Protein AF-A0A6J1P4S6-F1 (afdb_monomer)

Organism: Bicyclus anynana (NCBI:txid110368)

Secondary structure (DSSP, 8-state):
------EEEEEE-TTSSHHHHHHHHHHHHHTTT-EEEEEEEEEEEETTEEEEEEEEETTS-EEEEEEEGGG-SS--SEEETTEEE-HHHHHHHHHHHTPPPSS---EEEEES--STTGGG-HHHHHHHHHHTSTT---EEEEEEESS---HHHHHHHT-TTEEEEE--GGGHHHHHHHHHHHHHHHHHHHH---TT----TTSSS-HHHHHHT-TT--HHHHHHHHHHHTSS-HHHHHHHHHHHHHHHHHHHHHHHHHTTSSS---------

InterPro domains:
  IPR003593 AAA+ ATPase domain [SM00382] (4-177)
  IPR004948 Nucleoside-triphosphatase, THEP1 type [PF03266] (8-169)
  IPR004948 Nucleoside-triphosphatase, THEP1 type [PTHR43146] (6-180)
  IPR027417 P-loop containing nucleoside triphosphate hydrolase [G3DSA:3.40.50.300] (7-182)
  IPR027417 P-loop containing nucleoside triphosphate hydrolase [SSF52540] (8-145)

Nearest PDB structures (foldseek):
  1ye8-assembly1_A  TM=8.879E-01  e=3.554E-14  Aquifex aeolicus
  2i3b-assembly1_A  TM=7.434E-01  e=6.142E-13  Homo sapiens
  6mdn-assembly1_D  TM=3.669E-01  e=1.547E-02  Cricetulus griseus
  7thj-assembly1_A  TM=4.477E-01  e=5.203E-02  Saccharomyces cerevisiae
  4w5w-assembly1_A  TM=3.162E-01  e=2.098E-01  Arabidopsis thaliana

pLDDT: mean 74.44, std 22.73, range [26.22, 97.75]

Sequence (272 aa):
MTNKLNYFILTGDPGVGKTTMIKKLCSILNAKGIKTIGFFTEEVRRDRTREGFDVVSMNGERGRLAREQSSLSTPARYTVGKYGVLVQEFENVALRSMKMPEENVPCILVIDEIGKMEFFSTTFKSTIKEMFSTDSKNIVLATIPIRKGDPIIESIRNNIKSKVYIVIKRLMVPKLAQLENTIMGIMKELSKLPPGSRLPDKYTKTEPIKLLLDQNYKEDVCLDKLESCLKEDKRRKRILKKLFFKKYNSMRQELIGYGGRRLWGGEGNLFY

Solvent-accessible surface area (backbone atoms only — not comparable to full-atom values): 15915 Å² total; per-residue (Å²): 134,82,85,64,74,35,33,42,36,37,28,36,62,89,89,52,39,66,66,54,52,49,54,52,47,48,53,57,37,45,77,68,74,38,48,69,43,13,34,37,58,42,79,38,67,55,97,93,39,80,49,34,31,29,36,33,25,74,86,68,53,71,24,48,33,29,33,36,38,88,77,43,96,62,75,47,93,42,71,59,88,67,29,17,38,37,51,70,45,27,46,67,38,54,60,60,33,61,58,78,72,93,59,96,65,78,49,38,40,32,40,37,62,58,44,80,76,56,54,71,28,63,68,55,47,50,52,52,56,58,59,71,36,91,85,48,83,64,33,37,42,33,30,38,66,66,72,84,80,54,71,67,61,51,49,54,65,68,31,85,34,38,46,79,42,81,49,46,68,93,47,44,58,64,52,48,53,33,49,53,49,53,51,52,52,53,51,51,68,72,55,70,68,70,98,74,82,73,69,79,80,86,74,80,86,49,71,71,57,58,55,56,62,45,90,79,76,41,74,69,61,46,50,53,47,54,58,59,75,39,72,86,39,73,67,61,43,51,51,51,51,51,51,49,51,51,51,50,49,52,52,42,54,50,54,52,56,70,65,61,81,84,74,78,87,74,91,74,92,83,88,130

Mean predicted aligned error: 12.55 Å

Structure (mmCIF, N/CA/C/O backbone):
data_AF-A0A6J1P4S6-F1
#
_entry.id   AF-A0A6J1P4S6-F1
#
loop_
_atom_site.group_PDB
_atom_site.id
_atom_site.type_symbol
_atom_site.label_atom_id
_atom_site.label_alt_id
_atom_site.label_comp_id
_atom_site.label_asym_id
_atom_site.label_entity_id
_atom_site.label_seq_id
_atom_site.pdbx_PDB_ins_code
_atom_site.Cartn_x
_atom_site.Cartn_y
_atom_site.Cartn_z
_atom_site.occupancy
_atom_site.B_iso_or_equiv
_atom_site.auth_seq_id
_atom_site.auth_comp_id
_atom_site.auth_asym_id
_atom_site.auth_atom_id
_atom_site.pdbx_PDB_model_num
ATOM 1 N N . MET A 1 1 ? -7.452 23.161 17.746 1.00 33.31 1 MET A N 1
ATOM 2 C CA . MET A 1 1 ? -7.783 22.171 16.698 1.00 33.31 1 MET A CA 1
ATOM 3 C C . MET A 1 1 ? -7.090 20.870 17.066 1.00 33.31 1 MET A C 1
ATOM 5 O O . MET A 1 1 ? -5.870 20.844 17.117 1.00 33.31 1 MET A O 1
ATOM 9 N N . THR A 1 2 ? -7.827 19.833 17.455 1.00 40.22 2 THR A N 1
ATOM 10 C CA . THR A 1 2 ? -7.238 18.529 17.790 1.00 40.22 2 THR A CA 1
ATOM 11 C C . THR A 1 2 ? -6.750 17.860 16.502 1.00 40.22 2 THR A C 1
ATOM 13 O O . THR A 1 2 ? -7.534 17.675 15.573 1.00 40.22 2 THR A O 1
ATOM 16 N N . ASN A 1 3 ? -5.454 17.539 16.412 1.00 53.38 3 ASN A N 1
ATOM 17 C CA . ASN A 1 3 ? -4.878 16.836 15.260 1.00 53.38 3 ASN A CA 1
ATOM 18 C C . ASN A 1 3 ? -5.528 15.456 15.119 1.00 53.38 3 ASN A C 1
ATOM 20 O O . ASN A 1 3 ? -5.178 14.515 15.832 1.00 53.38 3 ASN A O 1
ATOM 24 N N . LYS A 1 4 ? -6.505 15.344 14.219 1.00 70.94 4 LYS A N 1
ATOM 25 C CA . LYS A 1 4 ? -7.189 14.086 13.937 1.00 70.94 4 LYS A CA 1
ATOM 26 C C . LYS A 1 4 ? -6.301 13.228 13.040 1.00 70.94 4 LYS A C 1
ATOM 28 O O . LYS A 1 4 ? -5.893 13.662 11.963 1.00 70.94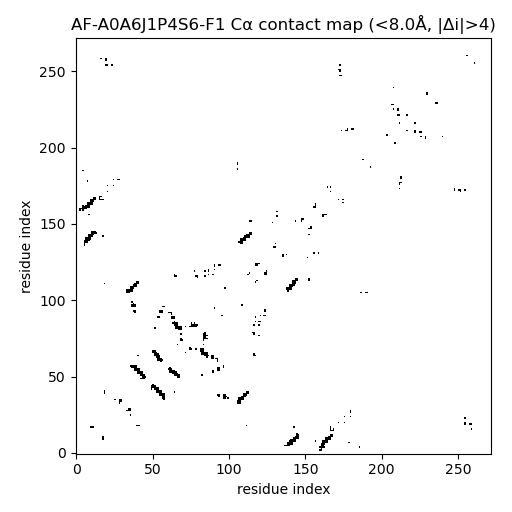 4 LYS A O 1
ATOM 33 N N . LEU A 1 5 ? -5.978 12.027 13.511 1.00 80.19 5 LEU A N 1
ATOM 34 C CA . LEU A 1 5 ? -5.266 11.032 12.717 1.00 80.19 5 LEU A CA 1
ATOM 35 C C . LEU A 1 5 ? -6.187 10.542 11.599 1.00 80.19 5 LEU A C 1
ATOM 37 O O . LEU A 1 5 ? -7.257 10.006 11.877 1.00 80.19 5 LEU A O 1
ATOM 41 N N . ASN A 1 6 ? -5.747 10.705 10.356 1.00 87.12 6 ASN A N 1
ATOM 42 C CA . ASN A 1 6 ? -6.504 10.305 9.170 1.00 87.12 6 ASN A CA 1
ATOM 43 C C . ASN A 1 6 ? -5.758 9.252 8.345 1.00 87.12 6 ASN A C 1
ATOM 45 O O . ASN A 1 6 ? -6.377 8.512 7.584 1.00 87.12 6 ASN A O 1
ATOM 49 N N . TYR A 1 7 ? -4.436 9.165 8.497 1.00 93.06 7 TYR A N 1
ATOM 50 C CA . TYR A 1 7 ? -3.603 8.322 7.655 1.00 93.06 7 TYR A CA 1
ATOM 51 C C . TYR A 1 7 ? -2.930 7.231 8.490 1.00 93.06 7 TYR A C 1
ATOM 53 O O . TYR A 1 7 ? -2.156 7.496 9.408 1.00 93.06 7 TYR A O 1
ATOM 61 N N . PHE A 1 8 ? -3.224 5.979 8.172 1.00 94.56 8 PHE A N 1
ATOM 62 C CA . PHE A 1 8 ? -2.651 4.802 8.805 1.00 94.56 8 PHE A CA 1
ATOM 63 C C . PHE A 1 8 ? -1.651 4.173 7.851 1.00 94.56 8 PHE A C 1
ATOM 65 O O . PHE A 1 8 ? -2.016 3.623 6.815 1.00 94.56 8 PHE A O 1
ATOM 72 N N . ILE A 1 9 ? -0.375 4.263 8.201 1.00 95.88 9 ILE A N 1
ATOM 73 C CA . ILE A 1 9 ? 0.714 3.914 7.297 1.00 95.88 9 ILE A CA 1
ATOM 74 C C . ILE A 1 9 ? 1.420 2.675 7.821 1.00 95.88 9 ILE A C 1
ATOM 76 O O . ILE A 1 9 ? 1.966 2.696 8.919 1.00 95.88 9 ILE A O 1
ATOM 80 N N . LEU A 1 10 ? 1.437 1.591 7.056 1.00 95.31 10 LEU A N 1
ATOM 81 C CA . LEU A 1 10 ? 2.179 0.381 7.390 1.00 95.31 10 LEU A CA 1
ATOM 82 C C . LEU A 1 10 ? 3.523 0.400 6.673 1.00 95.31 10 LEU A C 1
ATOM 84 O O . LEU A 1 10 ? 3.616 0.679 5.482 1.00 95.31 10 LEU A O 1
ATOM 88 N N . THR A 1 11 ? 4.578 0.048 7.390 1.00 94.81 11 THR A N 1
ATOM 89 C CA . THR A 1 11 ? 5.913 -0.090 6.811 1.00 94.81 11 THR A CA 1
ATOM 90 C C . THR A 1 11 ? 6.613 -1.305 7.392 1.00 94.81 11 THR A C 1
ATOM 92 O O . THR A 1 11 ? 6.249 -1.788 8.459 1.00 94.81 11 THR A O 1
ATOM 95 N N . GLY A 1 12 ? 7.588 -1.850 6.681 1.00 91.19 12 GLY A N 1
ATOM 96 C CA . GLY A 1 12 ? 8.268 -3.079 7.073 1.00 91.19 12 GLY A CA 1
ATOM 97 C C . GLY A 1 12 ? 8.928 -3.748 5.883 1.00 91.19 12 GLY A C 1
ATOM 98 O O . GLY A 1 12 ? 8.695 -3.353 4.731 1.00 91.19 12 GLY A O 1
ATOM 99 N N . ASP A 1 13 ? 9.729 -4.770 6.164 1.00 88.12 13 ASP A N 1
ATOM 100 C CA . ASP A 1 13 ? 10.498 -5.459 5.136 1.00 88.12 13 ASP A CA 1
ATOM 101 C C . ASP A 1 13 ? 9.604 -6.047 4.028 1.00 88.12 13 ASP A C 1
ATOM 103 O O . ASP A 1 13 ? 8.446 -6.431 4.264 1.00 88.12 13 ASP A O 1
ATOM 107 N N . PRO A 1 14 ? 10.103 -6.110 2.782 1.00 85.06 14 PRO A N 1
ATOM 108 C CA . PRO A 1 14 ? 9.431 -6.837 1.714 1.00 85.06 14 PRO A CA 1
ATOM 109 C C . PRO A 1 14 ? 9.125 -8.281 2.140 1.00 85.06 14 PRO A C 1
ATOM 111 O O . PRO A 1 14 ? 9.960 -8.951 2.740 1.00 85.06 14 PRO A O 1
ATOM 114 N N . GLY A 1 15 ? 7.915 -8.767 1.854 1.00 82.94 15 GLY A N 1
ATOM 115 C CA . GLY A 1 15 ? 7.511 -10.137 2.197 1.00 82.94 15 GLY A CA 1
ATOM 116 C C . GLY A 1 15 ? 7.145 -10.384 3.669 1.00 82.94 15 GLY A C 1
ATOM 117 O O . GLY A 1 15 ? 6.759 -11.499 4.007 1.00 82.94 15 GLY A O 1
ATOM 118 N N . VAL A 1 16 ? 7.178 -9.372 4.549 1.00 85.44 16 VAL A N 1
ATOM 119 C CA . VAL A 1 16 ? 6.803 -9.541 5.972 1.00 85.44 16 VAL A CA 1
ATOM 120 C C . VAL A 1 16 ? 5.311 -9.844 6.194 1.00 85.44 16 VAL A C 1
ATOM 122 O O . VAL A 1 16 ? 4.931 -10.280 7.277 1.00 85.44 16 VAL A O 1
ATOM 125 N N . GLY A 1 17 ? 4.464 -9.622 5.180 1.00 85.12 17 GLY A N 1
ATOM 126 C CA . GLY A 1 17 ? 3.016 -9.857 5.246 1.00 85.12 17 GLY A CA 1
ATOM 127 C C . GLY A 1 17 ? 2.156 -8.595 5.390 1.00 85.12 17 GLY A C 1
ATOM 128 O O . GLY A 1 17 ? 1.042 -8.684 5.900 1.00 85.12 17 GLY A O 1
ATOM 129 N N . LYS A 1 18 ? 2.633 -7.418 4.948 1.00 90.25 18 LYS A N 1
ATOM 130 C CA . LYS A 1 18 ? 1.858 -6.157 4.985 1.00 90.25 18 LYS A CA 1
ATOM 131 C C . LYS A 1 18 ? 0.517 -6.283 4.247 1.00 90.25 18 LYS A C 1
ATOM 133 O O . LYS A 1 18 ? -0.527 -6.096 4.863 1.00 90.25 18 LYS A O 1
ATOM 138 N N . THR A 1 19 ? 0.545 -6.719 2.987 1.00 89.31 19 THR A N 1
ATOM 139 C CA . THR A 1 19 ? -0.649 -6.984 2.165 1.00 89.31 19 THR A CA 1
ATOM 140 C C . THR A 1 19 ? -1.623 -7.932 2.857 1.00 89.31 19 THR A C 1
ATOM 142 O O . THR A 1 19 ? -2.821 -7.675 2.931 1.00 89.31 19 THR A O 1
ATOM 145 N N . THR A 1 20 ? -1.110 -9.014 3.448 1.00 87.81 20 THR A N 1
ATOM 146 C CA . THR A 1 20 ? -1.909 -9.982 4.210 1.00 87.81 20 THR A CA 1
ATOM 147 C C . THR A 1 20 ? -2.607 -9.337 5.406 1.00 87.81 20 THR A C 1
ATOM 149 O O . THR A 1 20 ? -3.797 -9.558 5.632 1.00 87.81 20 THR A O 1
ATOM 152 N N . MET A 1 21 ? -1.877 -8.521 6.165 1.00 88.88 21 MET A N 1
ATOM 153 C CA . MET A 1 21 ? -2.404 -7.801 7.317 1.00 88.88 21 MET A CA 1
ATOM 154 C C . MET A 1 21 ? -3.497 -6.807 6.910 1.00 88.88 21 MET A C 1
ATOM 156 O O . MET A 1 21 ? -4.542 -6.768 7.559 1.00 88.88 21 MET A O 1
ATOM 160 N N . ILE A 1 22 ? -3.298 -6.055 5.822 1.00 92.94 22 ILE A N 1
ATOM 161 C CA . ILE A 1 22 ? -4.297 -5.108 5.310 1.00 92.94 22 ILE A CA 1
ATOM 162 C C . ILE A 1 22 ? -5.537 -5.843 4.809 1.00 92.94 22 ILE A C 1
ATOM 164 O O . ILE A 1 22 ? -6.639 -5.474 5.201 1.00 92.94 22 ILE A O 1
ATOM 168 N N . LYS A 1 23 ? -5.399 -6.914 4.019 1.00 90.75 23 LYS A N 1
ATOM 169 C CA . LYS A 1 23 ? -6.551 -7.713 3.563 1.00 90.75 23 LYS A CA 1
ATOM 170 C C . LYS A 1 23 ? -7.384 -8.234 4.733 1.00 90.75 23 LYS A C 1
ATOM 172 O O . LYS A 1 23 ? -8.610 -8.115 4.726 1.00 90.75 23 LYS A O 1
ATOM 177 N N . LYS A 1 24 ? -6.726 -8.758 5.775 1.00 88.00 24 LYS A N 1
ATOM 178 C CA . LYS A 1 24 ? -7.417 -9.223 6.984 1.00 88.00 24 LYS A CA 1
ATOM 179 C C . LYS A 1 24 ? -8.113 -8.077 7.715 1.00 88.00 24 LYS A C 1
ATOM 181 O O . LYS A 1 24 ? -9.251 -8.242 8.146 1.00 88.00 24 LYS A O 1
ATOM 186 N N . LEU A 1 25 ? -7.461 -6.923 7.827 1.00 89.31 25 LEU A N 1
ATOM 187 C CA . LEU A 1 25 ? -8.063 -5.731 8.412 1.00 89.31 25 LEU A CA 1
ATOM 188 C C . LEU A 1 25 ? -9.296 -5.274 7.628 1.00 89.31 25 LEU A C 1
ATOM 190 O O . LEU A 1 25 ? -10.332 -5.041 8.237 1.00 89.31 25 LEU A O 1
ATOM 194 N N . CYS A 1 26 ? -9.222 -5.210 6.298 1.00 91.25 26 CYS A N 1
ATOM 195 C CA . CYS A 1 26 ? -10.354 -4.828 5.451 1.00 91.25 26 CYS A CA 1
ATOM 196 C C . CYS A 1 26 ? -11.534 -5.784 5.640 1.00 91.25 26 CYS A C 1
ATOM 198 O O . CYS A 1 26 ? -12.660 -5.334 5.813 1.00 91.25 26 CYS A O 1
ATOM 200 N N . SER A 1 27 ? -11.278 -7.094 5.715 1.00 87.81 27 SER A N 1
ATOM 201 C CA . SER A 1 27 ? -12.310 -8.090 6.035 1.00 87.81 27 SER A CA 1
ATOM 202 C C . SER A 1 27 ? -12.974 -7.824 7.394 1.00 87.81 27 SER A C 1
ATOM 204 O O . SER A 1 27 ? -14.201 -7.841 7.486 1.00 87.81 27 SER A O 1
ATOM 206 N N . ILE A 1 28 ? -12.190 -7.517 8.434 1.00 83.62 28 ILE A N 1
ATOM 207 C CA . ILE A 1 28 ? -12.713 -7.184 9.769 1.00 83.62 28 ILE A CA 1
ATOM 208 C C . ILE A 1 28 ? -13.532 -5.884 9.744 1.00 83.62 28 ILE A C 1
ATOM 210 O O . ILE A 1 28 ? -14.570 -5.807 10.397 1.00 83.62 28 ILE A O 1
ATOM 214 N N . LEU A 1 29 ? -13.074 -4.864 9.017 1.00 84.44 29 LEU A N 1
ATOM 215 C CA . LEU A 1 29 ? -13.751 -3.571 8.904 1.00 84.44 29 LEU A CA 1
ATOM 216 C C . LEU A 1 29 ? -15.072 -3.693 8.133 1.00 84.44 29 LEU A C 1
ATOM 218 O O . LEU A 1 29 ? -16.103 -3.240 8.630 1.00 84.44 29 LEU A O 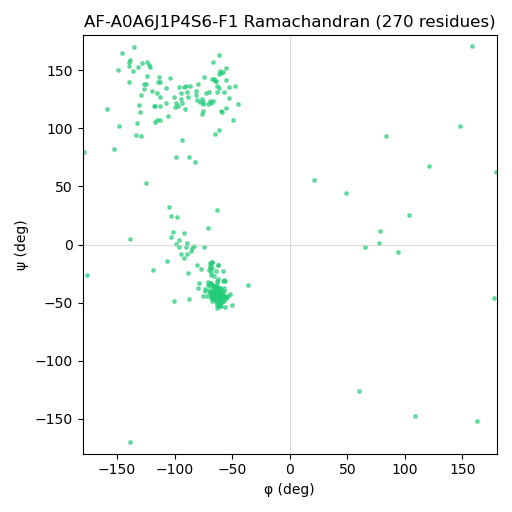1
ATOM 222 N N . ASN A 1 30 ? -15.067 -4.392 6.996 1.00 84.50 30 ASN A N 1
ATOM 223 C CA . ASN A 1 30 ? -16.266 -4.655 6.201 1.00 84.50 30 ASN A CA 1
ATOM 224 C C . ASN A 1 30 ? -17.303 -5.452 7.010 1.00 84.50 30 ASN A C 1
ATOM 226 O O . ASN A 1 30 ? -18.479 -5.097 7.018 1.00 84.50 30 ASN A O 1
ATOM 230 N N . ALA A 1 31 ? -16.875 -6.462 7.782 1.00 81.81 31 ALA A N 1
ATOM 231 C CA . ALA A 1 31 ? -17.760 -7.217 8.679 1.00 81.81 31 ALA A CA 1
ATOM 232 C C . ALA A 1 31 ? -18.393 -6.356 9.793 1.00 81.81 31 ALA A C 1
ATOM 234 O O . ALA A 1 31 ? -19.377 -6.760 10.408 1.00 81.81 31 ALA A O 1
ATOM 235 N N . LYS A 1 32 ? -17.837 -5.170 10.062 1.00 80.19 32 LYS A N 1
ATOM 236 C CA . LYS A 1 32 ? -18.360 -4.181 11.015 1.00 80.19 32 LYS A CA 1
ATOM 237 C C . LYS A 1 32 ? -19.108 -3.028 10.338 1.00 80.19 32 LYS A C 1
ATOM 239 O O . LYS A 1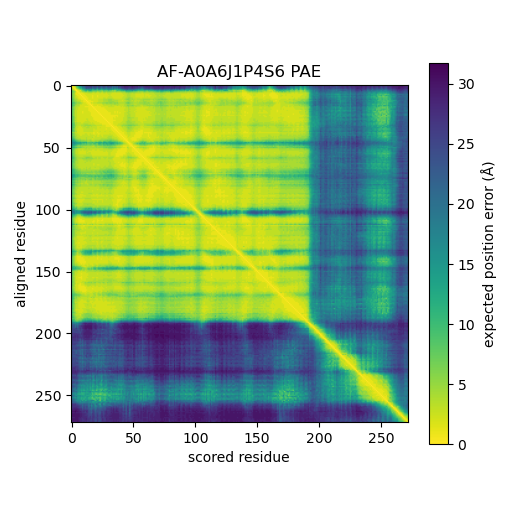 32 ? -19.393 -2.034 11.001 1.00 80.19 32 LYS A O 1
ATOM 244 N N . GLY A 1 33 ? -19.402 -3.142 9.043 1.00 80.06 33 GLY A N 1
ATOM 245 C CA . GLY A 1 33 ? -20.130 -2.129 8.277 1.00 80.06 33 GLY A CA 1
ATOM 246 C C . GLY A 1 33 ? -19.291 -0.919 7.859 1.00 80.06 33 GLY A C 1
ATOM 247 O O . GLY A 1 33 ? -19.853 0.076 7.415 1.00 80.06 33 GLY A O 1
ATOM 248 N N . ILE A 1 34 ? -17.961 -0.972 7.990 1.00 83.50 34 ILE A N 1
ATOM 249 C CA . ILE A 1 34 ? -17.075 0.085 7.493 1.00 83.50 34 ILE A CA 1
ATOM 250 C C . ILE A 1 34 ? -16.662 -0.252 6.067 1.00 83.50 34 ILE A C 1
ATOM 252 O O . ILE A 1 34 ? -15.968 -1.243 5.846 1.00 83.50 34 ILE A O 1
ATOM 256 N N . LYS A 1 35 ? -17.048 0.598 5.113 1.00 87.12 35 LYS A N 1
ATOM 257 C CA . LYS A 1 35 ? -16.706 0.424 3.701 1.00 87.12 35 LYS A CA 1
ATOM 258 C C . LYS A 1 35 ? -15.216 0.677 3.469 1.00 87.12 35 LYS A C 1
ATOM 260 O O . LYS A 1 35 ? -14.675 1.703 3.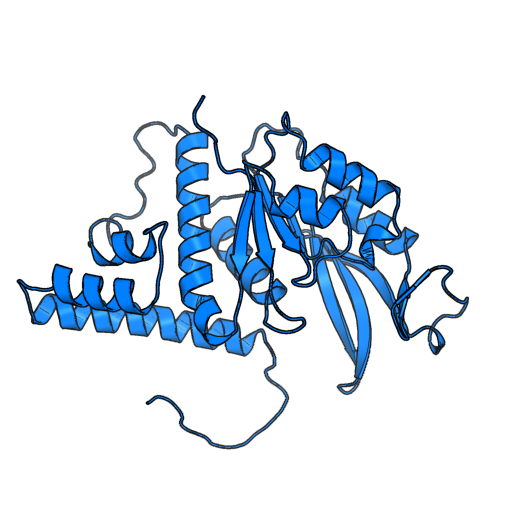883 1.00 87.12 35 LYS A O 1
ATOM 265 N N . THR A 1 36 ? -14.572 -0.245 2.765 1.00 92.31 36 THR A N 1
ATOM 266 C CA . THR A 1 36 ? -13.200 -0.100 2.266 1.00 92.31 36 THR A CA 1
ATOM 267 C C . THR A 1 36 ? -13.215 -0.015 0.741 1.00 92.31 36 THR A C 1
ATOM 269 O O . THR A 1 36 ? -14.011 -0.696 0.096 1.00 92.31 36 THR A O 1
ATOM 272 N N . ILE A 1 37 ? -12.386 0.861 0.174 1.00 94.12 37 ILE A N 1
ATOM 273 C CA . ILE A 1 37 ? -12.206 1.038 -1.278 1.00 94.12 37 ILE A CA 1
ATOM 274 C C . ILE A 1 37 ? -10.714 1.1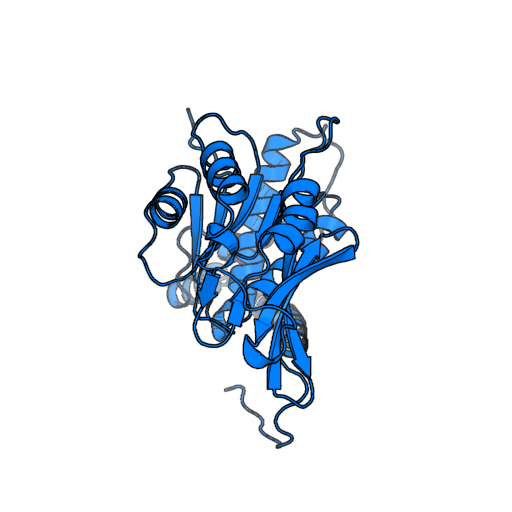35 -1.614 1.00 94.12 37 ILE A C 1
ATOM 276 O O . ILE A 1 37 ? -9.898 1.284 -0.708 1.00 94.12 37 ILE A O 1
ATOM 280 N N . GLY A 1 38 ? -10.348 1.092 -2.894 1.00 95.81 38 GLY A N 1
ATOM 281 C CA . GLY A 1 38 ? -8.957 1.162 -3.349 1.00 95.81 38 GLY A CA 1
ATOM 282 C C . GLY A 1 38 ? -8.447 -0.169 -3.891 1.00 95.81 38 GLY A C 1
ATOM 283 O O . GLY A 1 38 ? -9.212 -0.939 -4.482 1.00 95.81 38 GLY A O 1
ATOM 284 N N . PHE A 1 39 ? -7.154 -0.440 -3.717 1.00 97.31 39 PHE A N 1
ATOM 285 C CA . PHE A 1 39 ? -6.492 -1.588 -4.337 1.00 97.31 39 PHE A CA 1
ATOM 286 C C . PHE A 1 39 ? -5.397 -2.214 -3.470 1.00 97.31 39 PHE A C 1
ATOM 288 O O . PHE A 1 39 ? -4.894 -1.627 -2.509 1.00 97.31 39 PHE A O 1
ATOM 295 N N . PHE A 1 40 ? -5.018 -3.425 -3.870 1.00 96.25 40 PHE A N 1
ATOM 296 C CA . PHE A 1 40 ? -3.880 -4.180 -3.370 1.00 96.25 40 PHE A CA 1
ATOM 297 C C . PHE A 1 40 ? -2.910 -4.507 -4.500 1.00 96.25 40 PHE A C 1
ATOM 299 O O . PHE A 1 40 ? -3.330 -4.730 -5.634 1.00 96.25 40 PHE A O 1
ATOM 306 N N . THR A 1 41 ? -1.638 -4.662 -4.158 1.00 93.56 41 THR A N 1
ATOM 307 C CA . THR A 1 41 ? -0.625 -5.238 -5.032 1.00 93.56 41 THR A CA 1
ATOM 308 C C . THR A 1 41 ? -0.437 -6.704 -4.655 1.00 93.56 41 THR A C 1
ATOM 310 O O . THR A 1 41 ? -0.107 -7.047 -3.518 1.00 93.56 41 THR A O 1
ATOM 313 N N . GLU A 1 42 ? -0.655 -7.602 -5.609 1.00 92.06 42 GLU A N 1
ATOM 314 C CA . GLU A 1 42 ? -0.471 -9.038 -5.440 1.00 92.06 42 GLU A CA 1
ATOM 315 C C . GLU A 1 42 ? 0.762 -9.528 -6.186 1.00 92.06 42 GLU A C 1
ATOM 317 O O . GLU A 1 42 ? 0.988 -9.204 -7.349 1.00 92.06 42 GLU A O 1
ATOM 322 N N . GLU A 1 43 ? 1.553 -10.363 -5.520 1.00 91.56 43 GLU A N 1
ATOM 323 C CA . GLU A 1 43 ? 2.667 -11.044 -6.161 1.00 91.56 43 GLU A CA 1
ATOM 324 C C . GLU A 1 43 ? 2.159 -12.207 -7.024 1.00 91.56 43 GLU A C 1
ATOM 326 O O . GLU A 1 43 ? 1.495 -13.117 -6.524 1.00 91.56 43 GLU A O 1
ATOM 331 N N . VAL A 1 44 ? 2.527 -12.207 -8.305 1.00 91.56 44 VAL A N 1
ATOM 332 C CA . VAL A 1 44 ? 2.216 -13.282 -9.249 1.00 91.56 44 VAL A CA 1
ATOM 333 C C . VAL A 1 44 ? 3.380 -14.266 -9.274 1.00 91.56 44 VAL A C 1
ATOM 335 O O . VAL A 1 44 ? 4.522 -13.895 -9.564 1.00 91.56 44 VAL A O 1
ATOM 338 N N . ARG A 1 45 ? 3.092 -15.532 -8.964 1.00 89.44 45 ARG A N 1
ATOM 339 C CA . ARG A 1 45 ? 4.066 -16.628 -8.977 1.00 89.44 45 ARG A CA 1
ATOM 340 C C . ARG A 1 45 ? 3.588 -17.771 -9.872 1.00 89.44 45 ARG A C 1
ATOM 342 O O . ARG A 1 45 ? 2.434 -18.173 -9.765 1.00 89.44 45 ARG A O 1
ATOM 349 N N . ARG A 1 46 ? 4.505 -18.349 -10.650 1.00 87.38 46 ARG A N 1
ATOM 350 C CA . ARG A 1 46 ? 4.345 -19.616 -11.383 1.00 87.38 46 ARG A CA 1
ATOM 351 C C . ARG A 1 46 ? 5.508 -20.527 -11.021 1.00 87.38 46 ARG A C 1
ATOM 353 O O . ARG A 1 46 ? 6.638 -20.061 -10.928 1.00 87.38 46 ARG A O 1
ATOM 360 N N . ASP A 1 47 ? 5.228 -21.790 -10.713 1.00 84.12 47 ASP A N 1
ATOM 361 C CA . ASP A 1 47 ? 6.250 -22.794 -10.379 1.00 84.12 47 ASP A CA 1
ATOM 362 C C . ASP A 1 47 ? 7.279 -22.317 -9.335 1.00 84.12 47 ASP A C 1
ATOM 364 O O . ASP A 1 47 ? 8.485 -22.498 -9.471 1.00 84.12 47 ASP A O 1
ATOM 368 N N . ARG A 1 48 ? 6.784 -21.661 -8.271 1.00 83.06 48 ARG A N 1
ATOM 369 C CA . ARG A 1 48 ? 7.565 -21.029 -7.178 1.00 83.06 48 ARG A CA 1
ATOM 370 C C . ARG A 1 48 ? 8.433 -19.832 -7.590 1.00 83.06 48 ARG A C 1
ATOM 372 O O . ARG A 1 48 ? 9.012 -19.187 -6.716 1.00 83.06 48 ARG A O 1
ATOM 379 N N . THR A 1 49 ? 8.461 -19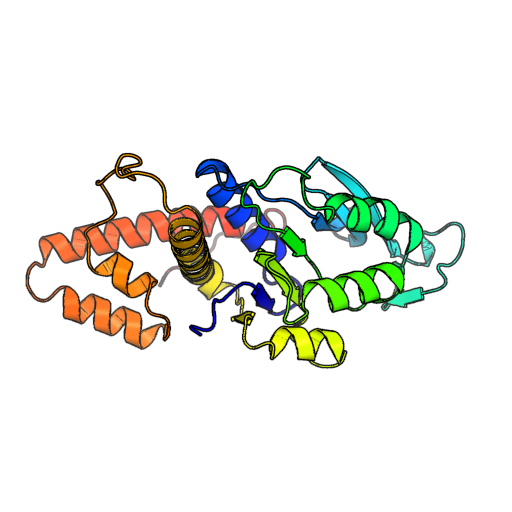.479 -8.867 1.00 86.81 49 THR A N 1
ATOM 380 C CA . THR A 1 49 ? 9.168 -18.313 -9.392 1.00 86.81 49 THR A CA 1
ATOM 381 C C . THR A 1 49 ? 8.234 -17.111 -9.429 1.00 86.81 49 THR A C 1
ATOM 383 O O . THR A 1 49 ? 7.072 -17.220 -9.817 1.00 86.81 49 THR A O 1
ATOM 386 N N . ARG A 1 50 ? 8.721 -15.945 -8.997 1.00 91.25 50 ARG A N 1
ATOM 387 C CA . ARG A 1 50 ? 7.973 -14.687 -9.112 1.00 91.25 50 ARG A CA 1
ATOM 388 C C . ARG A 1 50 ? 8.012 -14.202 -10.560 1.00 91.25 50 ARG A C 1
ATOM 390 O O . ARG A 1 50 ? 9.078 -13.820 -11.036 1.00 91.25 50 ARG A O 1
ATOM 397 N N . GLU A 1 51 ? 6.854 -14.173 -11.211 1.00 92.81 51 GLU A N 1
ATOM 398 C CA . GLU A 1 51 ? 6.690 -13.681 -12.587 1.00 92.81 51 GLU A CA 1
ATOM 399 C C . GLU A 1 51 ? 6.424 -12.173 -12.632 1.00 92.81 51 GLU A C 1
ATOM 401 O O . GLU A 1 51 ? 6.716 -11.506 -13.625 1.00 92.81 51 GLU A O 1
ATOM 406 N N . GLY A 1 52 ? 5.883 -11.606 -11.551 1.00 95.12 52 GLY A N 1
ATOM 407 C CA . GLY A 1 52 ? 5.605 -10.180 -11.488 1.00 95.12 52 GLY A CA 1
ATOM 408 C C . GLY A 1 52 ? 4.629 -9.793 -10.391 1.00 95.12 52 GLY A C 1
ATOM 409 O O . GLY A 1 52 ? 4.537 -10.453 -9.355 1.00 95.12 52 GLY A O 1
ATOM 410 N N . PHE A 1 53 ? 3.920 -8.697 -10.637 1.00 95.75 53 PHE A N 1
ATOM 411 C CA . PHE A 1 53 ? 2.997 -8.075 -9.698 1.00 95.75 53 PHE A CA 1
ATOM 412 C C . PHE A 1 53 ? 1.744 -7.600 -10.425 1.00 95.75 53 PHE A C 1
ATOM 414 O O . PHE A 1 53 ? 1.838 -7.044 -11.523 1.00 95.75 53 PHE A O 1
ATOM 421 N N . ASP A 1 54 ? 0.594 -7.788 -9.794 1.00 97.00 54 ASP A N 1
ATOM 422 C CA . ASP A 1 54 ? -0.697 -7.285 -10.250 1.00 97.00 54 ASP A CA 1
ATOM 423 C C . ASP A 1 54 ? -1.231 -6.243 -9.288 1.00 97.00 54 ASP A C 1
ATOM 425 O O . ASP A 1 54 ? -1.088 -6.384 -8.078 1.00 97.00 54 ASP A O 1
ATOM 429 N N . VAL A 1 55 ? -1.902 -5.237 -9.833 1.00 97.44 55 VAL A N 1
ATOM 430 C CA . VAL A 1 55 ? -2.811 -4.388 -9.073 1.00 97.44 55 VAL A CA 1
ATOM 431 C C . VAL A 1 55 ? -4.203 -5.012 -9.113 1.00 97.44 55 VAL A C 1
ATOM 433 O O . VAL A 1 55 ? -4.692 -5.407 -10.173 1.00 97.44 55 VAL A O 1
ATOM 436 N N . VAL A 1 56 ? -4.841 -5.124 -7.953 1.00 96.75 56 VAL A N 1
ATOM 437 C CA . VAL A 1 56 ? -6.171 -5.713 -7.786 1.00 96.75 56 VAL A CA 1
ATOM 438 C C . VAL A 1 56 ? -7.026 -4.750 -6.979 1.00 96.75 56 VAL A C 1
ATOM 440 O O . VAL A 1 56 ? -6.756 -4.505 -5.803 1.00 96.75 56 VAL A O 1
ATOM 443 N N . SER A 1 57 ? -8.060 -4.192 -7.601 1.00 95.62 57 SER A N 1
ATOM 444 C CA . SER A 1 57 ? -9.035 -3.366 -6.894 1.00 95.62 57 SER A CA 1
ATOM 445 C C . SER A 1 57 ? -9.837 -4.203 -5.896 1.00 95.62 57 SER A C 1
ATOM 447 O O . SER A 1 57 ? -10.012 -5.414 -6.053 1.00 95.62 57 SER A O 1
ATOM 449 N N . MET A 1 58 ? -10.403 -3.550 -4.886 1.00 91.94 58 MET A N 1
ATOM 450 C CA . MET A 1 58 ? -11.308 -4.205 -3.937 1.00 91.94 58 MET A CA 1
ATOM 451 C C . MET A 1 58 ? -12.590 -4.757 -4.577 1.00 91.94 58 MET A C 1
ATOM 453 O O . MET A 1 58 ? -13.220 -5.637 -3.995 1.00 91.94 58 MET A O 1
ATOM 457 N N . ASN A 1 59 ? -12.937 -4.293 -5.780 1.00 88.25 59 ASN A N 1
ATOM 458 C CA . ASN A 1 59 ? -14.082 -4.775 -6.554 1.00 88.25 59 ASN A CA 1
ATOM 459 C C . ASN A 1 59 ? -13.723 -5.959 -7.472 1.00 88.25 59 ASN A C 1
ATOM 461 O O . ASN A 1 59 ? -14.580 -6.453 -8.197 1.00 88.25 59 ASN A O 1
ATOM 465 N N . GLY A 1 60 ? -12.468 -6.419 -7.457 1.00 91.06 60 GLY A N 1
ATOM 466 C CA . GLY A 1 60 ? -12.007 -7.582 -8.217 1.00 91.06 60 GLY A CA 1
ATOM 467 C C . GLY A 1 60 ? -11.393 -7.269 -9.584 1.00 91.06 60 GLY A C 1
ATOM 468 O O . GLY A 1 60 ? -10.824 -8.172 -10.195 1.00 91.06 60 GLY A O 1
ATOM 469 N N . GLU A 1 61 ? -11.437 -6.017 -10.055 1.00 95.56 61 GLU A N 1
ATOM 470 C CA . GLU A 1 61 ? -10.714 -5.619 -11.273 1.00 95.56 61 GLU A CA 1
ATOM 471 C C . GLU A 1 61 ? -9.208 -5.823 -11.089 1.00 95.56 61 GLU A C 1
ATOM 473 O O . GLU A 1 61 ? -8.648 -5.428 -10.063 1.00 95.56 61 GLU A O 1
ATOM 478 N N . ARG A 1 62 ? -8.551 -6.412 -12.091 1.00 96.88 62 ARG A N 1
ATOM 479 C CA . ARG A 1 62 ? -7.132 -6.775 -12.057 1.00 96.88 62 ARG A CA 1
ATOM 480 C C . ARG A 1 62 ? -6.398 -6.191 -13.259 1.00 96.88 62 ARG A C 1
ATOM 482 O O . ARG A 1 62 ? -6.885 -6.273 -14.381 1.00 96.88 62 ARG A O 1
ATOM 489 N N . GLY A 1 63 ? -5.202 -5.665 -13.018 1.00 96.62 63 GLY A N 1
ATOM 490 C CA . GLY A 1 63 ? -4.287 -5.158 -14.039 1.00 96.62 63 GLY A CA 1
ATOM 491 C C . GLY A 1 63 ? -2.850 -5.546 -13.714 1.00 96.62 63 GLY A C 1
ATOM 492 O O . GLY A 1 63 ? -2.507 -5.767 -12.551 1.00 96.62 63 GLY A O 1
ATOM 493 N N . ARG A 1 64 ? -1.989 -5.652 -14.728 1.00 96.88 64 ARG A N 1
ATOM 494 C CA . ARG A 1 64 ? -0.578 -5.986 -14.510 1.00 96.88 64 ARG A CA 1
ATOM 495 C C . ARG A 1 64 ? 0.167 -4.725 -14.080 1.00 96.88 64 ARG A C 1
ATOM 497 O O . ARG A 1 64 ? 0.154 -3.732 -14.795 1.00 96.88 64 ARG A O 1
ATOM 504 N N . LEU A 1 65 ? 0.840 -4.763 -12.932 1.00 97.38 65 LEU A N 1
ATOM 505 C CA . LEU A 1 65 ? 1.728 -3.678 -12.495 1.00 97.38 65 LEU A CA 1
ATOM 506 C C . LEU A 1 65 ? 3.136 -3.880 -13.059 1.00 97.38 65 LEU A C 1
ATOM 508 O O . LEU A 1 65 ? 3.745 -2.956 -13.595 1.00 97.38 65 LEU A O 1
ATOM 512 N N . ALA A 1 66 ? 3.659 -5.100 -12.944 1.00 97.25 66 ALA A N 1
ATOM 513 C CA . ALA A 1 66 ? 4.982 -5.436 -13.445 1.00 97.25 66 ALA A CA 1
ATOM 514 C C . ALA A 1 66 ? 5.064 -6.895 -13.894 1.00 97.25 66 ALA A C 1
ATOM 516 O O . ALA A 1 66 ? 4.392 -7.771 -13.340 1.00 97.25 66 ALA A O 1
ATOM 517 N N . ARG A 1 67 ? 5.925 -7.163 -14.873 1.00 96.88 67 ARG A N 1
ATOM 518 C CA . ARG A 1 67 ? 6.279 -8.509 -15.348 1.00 96.88 67 ARG A CA 1
ATOM 519 C C . ARG A 1 67 ? 7.768 -8.592 -15.606 1.00 96.88 67 ARG A C 1
ATOM 521 O O . ARG A 1 67 ? 8.425 -7.568 -15.748 1.00 96.88 67 ARG A O 1
ATOM 528 N N . GLU A 1 68 ? 8.320 -9.795 -15.624 1.00 95.38 68 GLU A N 1
ATOM 529 C CA . GLU A 1 68 ? 9.722 -9.976 -15.985 1.00 95.38 68 GLU A CA 1
ATOM 530 C C . GLU A 1 68 ? 9.993 -9.409 -17.385 1.00 95.38 68 GLU A C 1
ATOM 532 O O . GLU A 1 68 ? 9.246 -9.686 -18.320 1.00 95.38 68 GLU A O 1
ATOM 537 N N . GLN A 1 69 ? 11.041 -8.597 -17.529 1.00 93.44 69 GLN A N 1
ATOM 538 C CA . GLN A 1 69 ? 11.322 -7.851 -18.759 1.00 93.44 69 GLN A CA 1
ATOM 539 C C . GLN A 1 69 ? 11.450 -8.778 -19.976 1.00 93.44 69 GLN A C 1
ATOM 541 O O . GLN A 1 69 ? 10.973 -8.440 -21.053 1.00 93.44 69 GLN A O 1
ATOM 546 N N . SER A 1 70 ? 12.048 -9.958 -19.792 1.00 92.38 70 SER A N 1
ATOM 547 C CA . SER A 1 70 ? 12.203 -10.985 -20.830 1.00 92.38 70 SER A CA 1
ATOM 548 C C . SER A 1 70 ? 10.890 -11.653 -21.247 1.00 92.38 70 SER A C 1
ATOM 550 O O . SER A 1 70 ? 10.832 -12.257 -22.311 1.00 92.38 70 SER A O 1
ATOM 552 N N . SER A 1 71 ? 9.839 -11.553 -20.428 1.00 91.50 71 SER A N 1
ATOM 553 C CA . SER A 1 71 ? 8.513 -12.116 -20.720 1.00 91.50 71 SER A CA 1
ATOM 554 C C . SER A 1 71 ? 7.592 -11.155 -21.477 1.00 91.50 71 SER A C 1
ATOM 556 O O . SER A 1 71 ? 6.497 -11.542 -21.885 1.00 91.50 71 SER A O 1
ATOM 558 N N . LEU A 1 72 ? 7.999 -9.892 -21.642 1.00 92.25 72 LEU A N 1
ATOM 559 C CA . LEU A 1 72 ? 7.211 -8.878 -22.333 1.00 92.25 72 LEU A CA 1
ATOM 560 C C . LEU A 1 72 ? 7.482 -8.920 -23.840 1.00 92.25 72 LEU A C 1
ATOM 562 O O . LEU A 1 72 ? 8.631 -8.955 -24.268 1.00 92.25 72 LEU A O 1
ATOM 566 N N . SER A 1 73 ? 6.418 -8.835 -24.644 1.00 91.12 73 SER A N 1
ATOM 567 C CA . SER A 1 73 ? 6.523 -8.707 -26.106 1.00 91.12 73 SER A CA 1
ATOM 568 C C . SER A 1 73 ? 7.226 -7.417 -26.534 1.00 91.12 73 SER A C 1
ATOM 570 O O . SER A 1 73 ? 7.893 -7.376 -27.562 1.00 91.12 73 SER A O 1
ATOM 572 N N . THR A 1 74 ? 7.079 -6.357 -25.741 1.00 90.38 74 THR A N 1
ATOM 573 C CA . THR A 1 74 ? 7.754 -5.078 -25.937 1.00 90.38 74 THR A CA 1
ATOM 574 C C . THR A 1 74 ? 8.420 -4.667 -24.627 1.00 90.38 74 THR A C 1
ATOM 576 O O . THR A 1 74 ? 7.746 -4.656 -23.592 1.00 90.38 74 THR A O 1
ATOM 579 N N . PRO A 1 75 ? 9.719 -4.313 -24.639 1.00 90.00 75 PRO A N 1
ATOM 580 C CA . PRO A 1 75 ? 10.418 -3.847 -23.450 1.00 90.00 75 PRO A CA 1
ATOM 581 C C . PRO A 1 75 ? 9.679 -2.688 -22.772 1.00 90.00 75 PRO A C 1
ATOM 583 O O . PRO A 1 75 ? 9.403 -1.662 -23.394 1.00 90.00 75 PRO A O 1
ATOM 586 N N . ALA A 1 76 ? 9.382 -2.827 -21.478 1.00 94.56 76 ALA A N 1
ATOM 587 C CA . ALA A 1 76 ? 8.818 -1.728 -20.708 1.00 94.56 76 ALA A CA 1
ATOM 588 C C . ALA A 1 76 ? 9.830 -0.580 -20.596 1.00 94.56 76 ALA A C 1
ATOM 590 O O . ALA A 1 76 ? 11.020 -0.808 -20.367 1.00 94.56 76 ALA A O 1
ATOM 591 N N . ARG A 1 77 ? 9.332 0.658 -20.694 1.00 95.06 77 ARG A N 1
ATOM 592 C CA . ARG A 1 77 ? 10.130 1.887 -20.544 1.00 95.06 77 ARG A CA 1
ATOM 593 C C . ARG A 1 77 ? 10.788 2.002 -19.168 1.00 95.06 77 ARG A C 1
ATOM 595 O O . ARG A 1 77 ? 11.892 2.524 -19.055 1.00 95.06 77 ARG A O 1
ATOM 602 N N . TYR A 1 78 ? 10.087 1.565 -18.125 1.00 96.56 78 TYR A N 1
ATOM 603 C CA . TYR A 1 78 ? 10.535 1.664 -16.740 1.00 96.56 78 TYR A CA 1
ATOM 604 C C . TYR A 1 78 ? 10.779 0.277 -16.163 1.00 96.56 78 TYR A C 1
ATOM 606 O O . TYR A 1 78 ? 9.991 -0.640 -16.399 1.00 96.56 78 TYR A O 1
ATOM 614 N N . THR A 1 79 ? 11.844 0.134 -15.376 1.00 95.94 79 THR A N 1
ATOM 615 C CA . THR A 1 79 ? 12.247 -1.155 -14.807 1.00 95.94 79 THR A CA 1
ATOM 616 C C . THR A 1 79 ? 12.647 -1.044 -13.336 1.00 95.94 79 THR A C 1
ATOM 618 O O . THR A 1 79 ? 13.149 -0.023 -12.857 1.00 95.94 79 THR A O 1
ATOM 621 N N . VAL A 1 80 ? 12.422 -2.128 -12.590 1.00 93.38 80 VAL A N 1
ATOM 622 C CA . VAL A 1 80 ? 12.924 -2.318 -11.223 1.00 93.38 80 VAL A CA 1
ATOM 623 C C . VAL A 1 80 ? 13.537 -3.707 -11.117 1.00 93.38 80 VAL A C 1
ATOM 625 O O . VAL A 1 80 ? 12.833 -4.717 -11.049 1.00 93.38 80 VAL A O 1
ATOM 628 N N . GLY A 1 81 ? 14.870 -3.764 -11.096 1.00 93.69 81 GLY A N 1
ATOM 629 C CA . GLY A 1 81 ? 15.586 -5.032 -11.226 1.00 93.69 81 GLY A CA 1
ATOM 630 C C . GLY A 1 81 ? 15.234 -5.689 -12.560 1.00 93.69 81 GLY A C 1
ATOM 631 O O . GLY A 1 81 ? 15.313 -5.043 -13.598 1.00 93.69 81 GLY A O 1
ATOM 632 N N . LYS A 1 82 ? 14.787 -6.948 -12.523 1.00 94.06 82 LYS A N 1
ATOM 633 C CA . LYS A 1 82 ? 14.380 -7.695 -13.723 1.00 94.06 82 LYS A CA 1
ATOM 634 C C . LYS A 1 82 ? 12.942 -7.438 -14.199 1.00 94.06 82 LYS A C 1
ATOM 636 O O . LYS A 1 82 ? 12.527 -8.045 -15.178 1.00 94.06 82 LYS A O 1
ATOM 641 N N . TYR A 1 83 ? 12.163 -6.604 -13.503 1.00 97.00 83 TYR A N 1
ATOM 642 C CA . TYR A 1 83 ? 10.744 -6.399 -13.815 1.00 97.00 83 TYR A CA 1
ATOM 643 C C . TYR A 1 83 ? 10.524 -5.107 -14.598 1.00 97.00 83 TYR A C 1
ATOM 645 O O . TYR A 1 83 ? 10.920 -4.037 -14.134 1.00 97.00 83 TYR A O 1
ATOM 653 N N . GLY A 1 84 ? 9.854 -5.216 -15.741 1.00 97.50 84 GLY A N 1
ATOM 654 C CA . GLY A 1 84 ? 9.298 -4.106 -16.501 1.00 97.50 84 GLY A CA 1
ATOM 655 C C . GLY A 1 84 ? 7.959 -3.655 -15.932 1.00 97.50 84 GLY A C 1
ATOM 656 O O . GLY A 1 84 ? 7.095 -4.486 -15.645 1.00 97.50 84 GLY A O 1
ATOM 657 N N . VAL A 1 85 ? 7.796 -2.344 -15.753 1.00 97.75 85 VAL A N 1
ATOM 658 C CA . VAL A 1 85 ? 6.606 -1.725 -15.153 1.00 97.75 85 VAL A CA 1
ATOM 659 C C . VAL A 1 85 ? 5.626 -1.292 -16.241 1.00 97.75 85 VAL A C 1
ATOM 661 O O . VAL A 1 85 ? 5.967 -0.520 -17.139 1.00 97.75 85 VAL A O 1
ATOM 664 N N . LEU A 1 86 ? 4.388 -1.766 -16.129 1.00 97.44 86 LEU A N 1
ATOM 665 C CA . LEU A 1 86 ? 3.298 -1.543 -17.076 1.00 97.44 86 LEU A CA 1
ATOM 666 C C . LEU A 1 86 ? 2.395 -0.413 -16.562 1.00 97.44 86 LEU A C 1
ATOM 668 O O . LEU A 1 86 ? 1.305 -0.637 -16.043 1.00 97.44 86 LEU A O 1
ATOM 672 N N . VAL A 1 87 ? 2.880 0.827 -16.688 1.00 97.00 87 VAL A N 1
ATOM 673 C CA . VAL A 1 87 ? 2.255 2.023 -16.087 1.00 97.00 87 VAL A CA 1
ATOM 674 C C . VAL A 1 87 ? 0.788 2.199 -16.496 1.00 97.00 87 VAL A C 1
ATOM 676 O O . VAL A 1 87 ? -0.053 2.427 -15.635 1.00 97.00 87 VAL A O 1
ATOM 679 N N . GLN A 1 88 ? 0.462 2.047 -17.782 1.00 96.19 88 GLN A N 1
ATOM 680 C CA . GLN A 1 88 ? -0.908 2.243 -18.278 1.00 96.19 88 GLN A CA 1
ATOM 681 C C . GLN A 1 88 ? -1.889 1.198 -17.726 1.00 96.19 88 GLN A C 1
ATOM 683 O O . GLN A 1 88 ? -3.021 1.523 -17.369 1.00 96.19 88 GLN A O 1
ATOM 688 N N . GLU A 1 89 ? -1.465 -0.064 -17.628 1.00 96.50 89 GLU A N 1
ATOM 689 C CA . GLU A 1 89 ? -2.287 -1.133 -17.051 1.00 96.50 89 GLU A CA 1
ATOM 690 C C . GLU A 1 89 ? -2.509 -0.925 -15.553 1.00 96.50 89 GLU A C 1
ATOM 692 O O . GLU A 1 89 ? -3.621 -1.126 -15.062 1.00 96.50 89 GLU A O 1
ATOM 697 N N . PHE A 1 90 ? -1.478 -0.461 -14.845 1.00 97.56 90 PHE A N 1
ATOM 698 C CA . PHE A 1 90 ? -1.598 -0.068 -13.448 1.00 97.56 90 PHE A CA 1
ATOM 699 C C . PHE A 1 90 ? -2.593 1.083 -13.261 1.00 97.56 90 PHE A C 1
ATOM 701 O O . PHE A 1 90 ? -3.527 0.965 -12.467 1.00 97.56 90 PHE A O 1
ATOM 708 N N . GLU A 1 91 ? -2.427 2.179 -14.006 1.00 96.88 91 GLU A N 1
ATOM 709 C CA . GLU A 1 91 ? -3.271 3.375 -13.902 1.00 96.88 91 GLU A CA 1
ATOM 710 C C . GLU A 1 91 ? -4.751 3.057 -14.126 1.00 96.88 91 GLU A C 1
ATOM 712 O O . GLU A 1 91 ? -5.608 3.549 -13.388 1.00 96.88 91 GLU A O 1
ATOM 717 N N . ASN A 1 92 ? -5.043 2.182 -15.092 1.00 96.06 92 ASN A N 1
ATOM 718 C CA . ASN A 1 92 ? -6.397 1.754 -15.417 1.00 96.06 92 ASN A CA 1
ATOM 719 C C . ASN A 1 92 ? -7.153 1.148 -14.224 1.00 96.06 92 ASN A C 1
ATOM 721 O O . ASN A 1 92 ? -8.370 1.308 -14.144 1.00 96.06 92 ASN A O 1
ATOM 725 N N . VAL A 1 93 ? -6.468 0.490 -13.292 1.00 96.94 93 VAL A N 1
ATOM 726 C CA . VAL A 1 93 ? -7.109 -0.117 -12.115 1.00 96.94 93 VAL A CA 1
ATOM 727 C C . VAL A 1 93 ? -6.931 0.768 -10.884 1.00 96.94 93 VAL A C 1
ATOM 729 O O . VAL A 1 93 ? -7.897 1.092 -10.190 1.00 96.94 93 VAL A O 1
ATOM 732 N N . ALA A 1 94 ? -5.702 1.218 -10.626 1.00 96.12 94 ALA A N 1
ATOM 733 C CA . ALA A 1 94 ? -5.365 1.984 -9.434 1.00 96.12 94 ALA A CA 1
ATOM 734 C C . ALA A 1 94 ? -6.138 3.307 -9.369 1.00 96.12 94 ALA A C 1
ATOM 736 O O . ALA A 1 94 ? -6.831 3.560 -8.386 1.00 96.12 94 ALA A O 1
ATOM 737 N N . LEU A 1 95 ? -6.097 4.132 -10.422 1.00 95.31 95 LEU A N 1
ATOM 738 C CA . LEU A 1 95 ? -6.729 5.457 -10.397 1.00 95.31 95 LEU A CA 1
ATOM 739 C C . LEU A 1 95 ? -8.256 5.370 -10.312 1.00 95.31 95 LEU A C 1
ATOM 741 O O . LEU A 1 95 ? -8.879 6.184 -9.633 1.00 95.31 95 LEU A O 1
ATOM 745 N N . ARG A 1 96 ? -8.866 4.371 -10.964 1.00 93.19 96 ARG A N 1
ATOM 746 C CA . ARG A 1 96 ? -10.318 4.145 -10.897 1.00 93.19 96 ARG A CA 1
ATOM 747 C C . ARG A 1 96 ? -10.751 3.713 -9.499 1.00 93.19 96 ARG A C 1
ATOM 749 O O . ARG A 1 96 ? -11.713 4.261 -8.969 1.00 93.19 96 ARG A O 1
ATOM 756 N N . SER A 1 97 ? -10.010 2.794 -8.882 1.00 93.31 97 SER A N 1
ATOM 757 C CA . SER A 1 97 ? -10.338 2.264 -7.553 1.00 93.31 97 SER A CA 1
ATOM 758 C C . SER A 1 97 ? -10.173 3.274 -6.410 1.00 93.31 97 SER A C 1
ATOM 760 O O . SER A 1 97 ? -10.773 3.099 -5.351 1.00 93.31 97 SER A O 1
ATOM 762 N N . MET A 1 98 ? -9.389 4.338 -6.618 1.00 91.50 98 MET A N 1
ATOM 763 C CA . MET A 1 98 ? -9.190 5.414 -5.641 1.00 91.50 98 MET A CA 1
ATOM 764 C C . MET A 1 98 ? -10.258 6.515 -5.691 1.00 91.50 98 MET A C 1
ATOM 766 O O . MET A 1 98 ? -10.199 7.441 -4.882 1.00 91.50 98 MET A O 1
ATOM 770 N N . LYS A 1 99 ? -11.225 6.457 -6.615 1.00 86.88 99 LYS A N 1
ATOM 771 C CA . LYS A 1 99 ? -12.304 7.450 -6.673 1.00 86.88 99 LYS A CA 1
ATOM 772 C C . LYS A 1 99 ? -13.235 7.283 -5.472 1.00 86.88 99 LYS A C 1
ATOM 774 O O . LYS A 1 99 ? -13.780 6.203 -5.249 1.00 86.88 99 LYS A O 1
ATOM 779 N N . MET A 1 100 ? -13.405 8.357 -4.700 1.00 77.00 100 MET A N 1
ATOM 780 C CA . MET A 1 100 ? -14.348 8.366 -3.581 1.00 77.00 100 MET A CA 1
ATOM 781 C C . MET A 1 100 ? -15.787 8.236 -4.109 1.00 77.00 100 MET A C 1
ATOM 783 O O . MET A 1 100 ? -16.094 8.815 -5.152 1.00 77.00 100 MET A O 1
ATOM 787 N N . PRO A 1 101 ? -16.674 7.505 -3.412 1.00 71.38 101 PRO A N 1
ATOM 788 C CA . PRO A 1 101 ? -18.101 7.507 -3.709 1.00 71.38 101 PRO A CA 1
ATOM 789 C C . PRO A 1 101 ? -18.687 8.919 -3.585 1.00 71.38 101 PRO A 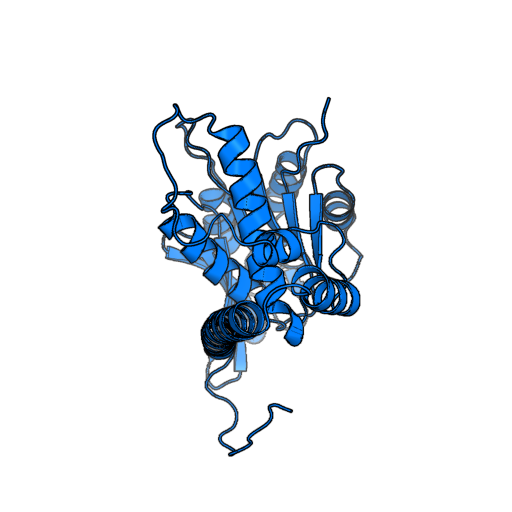C 1
ATOM 791 O O . PRO A 1 101 ? -18.247 9.693 -2.738 1.00 71.38 101 PRO A O 1
ATOM 794 N N . GLU A 1 102 ? -19.701 9.230 -4.394 1.00 63.66 102 GLU A N 1
ATOM 795 C CA . GLU A 1 102 ? -20.409 10.523 -4.357 1.00 63.66 102 GLU A CA 1
ATOM 796 C C . GLU A 1 102 ? -21.236 10.710 -3.073 1.00 63.66 102 GLU A C 1
ATOM 798 O O . GLU A 1 102 ? -21.496 11.830 -2.638 1.00 63.66 102 GLU A O 1
ATOM 803 N N . GLU A 1 103 ? -21.626 9.610 -2.427 1.00 59.50 103 GLU A N 1
ATOM 804 C CA . GLU A 1 103 ? -22.360 9.630 -1.167 1.00 59.50 103 GLU A CA 1
ATOM 805 C C . GLU A 1 103 ? -21.409 9.878 0.014 1.00 59.50 103 GLU A C 1
ATOM 807 O O . GLU A 1 103 ? -20.355 9.249 0.114 1.00 59.50 103 GLU A O 1
ATOM 812 N N . ASN A 1 104 ? -21.822 10.726 0.965 1.00 58.56 104 ASN A N 1
ATOM 813 C CA . ASN A 1 104 ? -21.130 11.052 2.229 1.00 58.56 104 ASN A CA 1
ATOM 814 C C . ASN A 1 104 ? -20.960 9.852 3.199 1.00 58.56 104 ASN A C 1
ATOM 816 O O . ASN A 1 104 ? -20.942 10.022 4.420 1.00 58.56 104 ASN A O 1
ATOM 820 N N . VAL A 1 105 ? -20.854 8.623 2.694 1.00 65.75 105 VAL A N 1
ATOM 821 C CA . VAL A 1 105 ? -20.594 7.421 3.482 1.00 65.75 105 VAL A CA 1
ATOM 822 C C . VAL A 1 105 ? -19.119 7.413 3.890 1.00 65.75 105 VAL A C 1
ATOM 824 O O . VAL A 1 105 ? -18.243 7.373 3.021 1.00 65.75 105 VAL A O 1
ATOM 827 N N . PRO A 1 106 ? -18.804 7.396 5.199 1.00 70.81 106 PRO A N 1
ATOM 828 C CA . PRO A 1 106 ? -17.430 7.263 5.658 1.00 70.81 106 PRO A CA 1
ATOM 829 C C . PRO A 1 106 ? -16.818 5.963 5.126 1.00 70.81 106 PRO A C 1
ATOM 831 O O . PRO A 1 106 ? -17.237 4.864 5.497 1.00 70.81 106 PRO A O 1
ATOM 834 N N . CYS A 1 107 ? -15.814 6.084 4.263 1.00 85.56 107 CYS A N 1
ATOM 835 C CA . CYS A 1 107 ? -15.060 4.956 3.734 1.00 85.56 107 CYS A CA 1
ATOM 836 C C . CYS A 1 107 ? -13.566 5.124 4.009 1.00 85.56 107 CYS A C 1
ATOM 838 O O . CYS A 1 107 ? -13.071 6.225 4.258 1.00 85.56 107 CYS A O 1
ATOM 840 N N . ILE A 1 108 ? -12.857 4.000 4.008 1.00 90.94 108 ILE A N 1
ATOM 841 C CA . ILE A 1 108 ? -11.405 3.966 4.163 1.00 90.94 108 ILE A CA 1
ATOM 842 C C . ILE A 1 108 ? -10.806 3.608 2.815 1.00 90.94 108 ILE A C 1
ATOM 844 O O . ILE A 1 108 ? -11.095 2.543 2.264 1.00 90.94 108 ILE A O 1
ATOM 848 N N . LEU A 1 109 ? -9.954 4.492 2.311 1.00 94.44 109 LEU A N 1
ATOM 849 C CA . LEU A 1 109 ? -9.188 4.247 1.106 1.00 94.44 109 LEU A CA 1
ATOM 850 C C . LEU A 1 109 ? -7.964 3.398 1.426 1.00 94.44 109 LEU A C 1
ATOM 852 O O . LEU A 1 109 ? -7.179 3.738 2.307 1.00 94.44 109 LEU A O 1
ATOM 856 N N . VAL A 1 110 ? -7.781 2.317 0.683 1.00 96.88 110 VAL A N 1
ATOM 857 C CA . VAL A 1 110 ? -6.687 1.372 0.856 1.00 96.88 110 VAL A CA 1
ATOM 858 C C . VAL A 1 110 ? -5.743 1.428 -0.334 1.00 96.88 110 VAL A C 1
ATOM 860 O O . VAL A 1 110 ? -6.170 1.312 -1.481 1.00 96.88 110 VAL A O 1
ATOM 863 N N . ILE A 1 111 ? -4.456 1.622 -0.043 1.00 97.31 111 ILE A N 1
ATOM 864 C CA . ILE A 1 111 ? -3.398 1.757 -1.048 1.00 97.31 111 ILE A CA 1
ATOM 865 C C . ILE A 1 111 ? -2.217 0.882 -0.645 1.00 97.31 111 ILE A C 1
ATOM 867 O O . ILE A 1 111 ? -1.355 1.278 0.140 1.00 97.31 111 ILE A O 1
ATOM 871 N N . ASP A 1 112 ? -2.181 -0.328 -1.177 1.00 95.50 112 ASP A N 1
ATOM 872 C CA . ASP A 1 112 ? -1.061 -1.245 -1.002 1.00 95.50 112 ASP A CA 1
ATOM 873 C C . ASP A 1 112 ? -0.448 -1.511 -2.383 1.00 95.50 112 ASP A C 1
ATOM 875 O O . ASP A 1 112 ? -1.096 -2.185 -3.167 1.00 95.50 112 ASP A O 1
ATOM 879 N N . GLU A 1 113 ? 0.716 -0.982 -2.779 1.00 93.31 113 GLU A N 1
ATOM 880 C CA . GLU A 1 113 ? 1.708 -0.182 -2.033 1.00 93.31 113 GLU A CA 1
ATOM 881 C C . GLU A 1 113 ? 1.972 1.196 -2.676 1.00 93.31 113 GLU A C 1
ATOM 883 O O . GLU A 1 113 ? 1.782 1.402 -3.872 1.00 93.31 113 GLU A O 1
ATOM 888 N N . ILE A 1 114 ? 2.412 2.172 -1.872 1.00 95.31 114 ILE A N 1
ATOM 889 C CA . ILE A 1 114 ? 2.966 3.449 -2.342 1.00 95.31 114 ILE A CA 1
ATOM 890 C C . ILE A 1 114 ? 4.488 3.289 -2.419 1.00 95.31 114 ILE A C 1
ATOM 892 O O . ILE A 1 114 ? 5.208 3.531 -1.445 1.00 95.31 114 ILE A O 1
ATOM 896 N N . GLY A 1 115 ? 4.977 2.844 -3.576 1.00 93.38 115 GLY A N 1
ATOM 897 C CA . GLY A 1 115 ? 6.365 2.443 -3.755 1.00 93.38 115 GLY A CA 1
ATOM 898 C C . GLY A 1 115 ? 6.996 2.885 -5.072 1.00 93.38 115 GLY A C 1
ATOM 899 O O . GLY A 1 115 ? 6.478 3.703 -5.833 1.00 93.38 115 GLY A O 1
ATOM 900 N N . LYS A 1 116 ? 8.193 2.342 -5.324 1.00 92.25 116 LYS A N 1
ATOM 901 C CA . LYS A 1 116 ? 9.018 2.697 -6.487 1.00 92.25 116 LYS A CA 1
ATOM 902 C C . LYS A 1 116 ? 8.351 2.324 -7.815 1.00 92.25 116 LYS A C 1
ATOM 904 O O . LYS A 1 116 ? 8.529 3.053 -8.782 1.00 92.25 116 LYS A O 1
ATOM 909 N N . MET A 1 117 ? 7.645 1.191 -7.878 1.00 93.94 117 MET A N 1
ATOM 910 C CA . MET A 1 117 ? 7.023 0.719 -9.121 1.00 93.94 117 MET A CA 1
ATOM 911 C C . MET A 1 117 ? 5.821 1.591 -9.493 1.00 93.94 117 MET A C 1
ATOM 913 O O . MET A 1 117 ? 5.696 2.023 -10.633 1.00 93.94 117 MET A O 1
ATOM 917 N N . GLU A 1 118 ? 4.982 1.912 -8.516 1.00 95.06 118 GLU A N 1
ATOM 918 C CA . GLU A 1 118 ? 3.765 2.702 -8.684 1.00 95.06 118 GLU A CA 1
ATOM 919 C C . GLU A 1 118 ? 4.091 4.165 -9.022 1.00 95.06 118 GLU A C 1
ATOM 921 O O . GLU A 1 118 ? 3.402 4.802 -9.814 1.00 95.06 118 GLU A O 1
ATOM 926 N N . PHE A 1 119 ? 5.199 4.692 -8.492 1.00 95.56 119 PHE A N 1
ATOM 927 C CA . PHE A 1 119 ? 5.643 6.072 -8.723 1.00 95.56 119 PHE A CA 1
ATOM 928 C C . PHE A 1 119 ? 6.237 6.349 -10.107 1.00 95.56 119 PHE A C 1
ATOM 930 O O . PHE A 1 119 ? 6.557 7.505 -10.396 1.00 95.56 119 PHE A O 1
ATOM 937 N N . PHE A 1 120 ? 6.354 5.343 -10.979 1.00 96.06 120 PHE A N 1
ATOM 938 C CA . PHE A 1 120 ? 6.579 5.601 -12.404 1.00 96.06 120 PHE A CA 1
ATOM 939 C C . PHE A 1 120 ? 5.346 6.199 -13.093 1.00 96.06 120 PHE A C 1
ATOM 941 O O . PHE A 1 120 ? 5.499 6.872 -14.110 1.00 96.06 120 PHE A O 1
ATOM 948 N N . SER A 1 121 ? 4.146 6.020 -12.529 1.00 96.38 121 SER A N 1
ATOM 949 C CA . SER A 1 121 ? 2.967 6.792 -12.924 1.00 96.38 121 SER A CA 1
ATOM 950 C C . SER A 1 121 ? 3.051 8.198 -12.327 1.00 96.38 121 SER A C 1
ATOM 952 O O . SER A 1 121 ? 2.943 8.394 -11.112 1.00 96.38 121 SER A O 1
ATOM 954 N N . THR A 1 122 ? 3.223 9.202 -13.186 1.00 95.50 122 THR A N 1
ATOM 955 C CA . THR A 1 122 ? 3.181 10.614 -12.778 1.00 95.50 122 THR A CA 1
ATOM 956 C C . THR A 1 122 ? 1.795 10.998 -12.270 1.00 95.50 122 THR A C 1
ATOM 958 O O . THR A 1 122 ? 1.703 11.692 -11.259 1.00 95.50 122 THR A O 1
ATOM 961 N N . THR A 1 123 ? 0.741 10.486 -12.911 1.00 96.31 123 THR A N 1
ATOM 962 C CA . THR A 1 123 ? -0.662 10.696 -12.535 1.00 96.31 123 THR A CA 1
ATOM 963 C C . THR A 1 123 ? -0.941 10.178 -11.127 1.00 96.31 123 THR A C 1
ATOM 965 O O . THR A 1 123 ? -1.434 10.916 -10.274 1.00 96.31 123 THR A O 1
ATOM 968 N N . PHE A 1 124 ? -0.538 8.939 -10.832 1.00 96.69 124 PHE A N 1
ATOM 969 C CA . PHE A 1 124 ? -0.644 8.360 -9.495 1.00 96.69 124 PHE A CA 1
ATOM 970 C C . PHE A 1 124 ? 0.151 9.177 -8.475 1.00 96.69 124 PHE A C 1
ATOM 972 O O . PHE A 1 124 ? -0.366 9.522 -7.414 1.00 96.69 124 PHE A O 1
ATOM 979 N N . LYS A 1 125 ? 1.386 9.565 -8.814 1.00 95.50 125 LYS A N 1
ATOM 980 C CA . LYS A 1 125 ? 2.242 10.382 -7.946 1.00 95.50 125 LYS A CA 1
ATOM 981 C C . LYS A 1 125 ? 1.596 11.732 -7.598 1.00 95.50 125 LYS A C 1
ATOM 983 O O . LYS A 1 125 ? 1.687 12.158 -6.445 1.00 95.50 125 LYS A O 1
ATOM 988 N N . SER A 1 126 ? 0.925 12.393 -8.546 1.00 94.69 126 SER A N 1
ATOM 989 C CA . SER A 1 126 ? 0.149 13.614 -8.274 1.00 94.69 126 SER A CA 1
ATOM 990 C C . SER A 1 126 ? -1.081 13.353 -7.405 1.00 94.69 126 SER A C 1
ATOM 992 O O . SER A 1 126 ? -1.281 14.076 -6.432 1.00 94.69 126 SER A O 1
ATOM 994 N N . THR A 1 127 ? -1.845 12.290 -7.674 1.00 94.25 127 THR A N 1
ATOM 995 C CA . THR A 1 127 ? -3.025 11.929 -6.871 1.00 94.25 127 THR A CA 1
ATOM 996 C C . THR A 1 127 ? -2.653 11.639 -5.417 1.00 94.25 127 THR A C 1
ATOM 998 O O . THR A 1 127 ? -3.339 12.083 -4.500 1.00 94.25 127 THR A O 1
ATOM 1001 N N . ILE A 1 128 ? -1.531 10.953 -5.177 1.00 95.00 128 ILE A N 1
ATOM 1002 C CA . ILE A 1 128 ? -1.019 10.714 -3.822 1.00 95.00 128 ILE A CA 1
ATOM 1003 C C . ILE A 1 128 ? -0.648 12.037 -3.133 1.00 95.00 128 ILE A C 1
ATOM 1005 O O . ILE A 1 128 ? -1.021 12.245 -1.981 1.00 95.00 128 ILE A O 1
ATOM 1009 N N . LYS A 1 129 ? 0.028 12.972 -3.813 1.00 92.69 129 LYS A N 1
ATOM 1010 C CA . LYS A 1 129 ? 0.342 14.288 -3.220 1.00 92.69 129 LYS A CA 1
ATOM 1011 C C . LYS A 1 129 ? -0.913 15.034 -2.766 1.00 92.69 129 LYS A C 1
ATOM 1013 O O . LYS A 1 129 ? -0.937 15.555 -1.654 1.00 92.69 129 LYS A O 1
ATOM 1018 N N . GLU A 1 130 ? -1.935 15.074 -3.613 1.00 90.56 130 GLU A N 1
ATOM 1019 C CA . GLU A 1 130 ? -3.203 15.743 -3.315 1.00 90.56 130 GLU A CA 1
ATOM 1020 C C . GLU A 1 130 ? -3.938 15.066 -2.151 1.00 90.56 130 GLU A C 1
ATOM 1022 O O . GLU A 1 130 ? -4.395 15.723 -1.217 1.00 90.56 130 GLU A O 1
ATOM 1027 N N . MET A 1 131 ? -3.977 13.735 -2.150 1.00 90.38 131 MET A N 1
ATOM 1028 C CA . MET A 1 131 ? -4.663 12.943 -1.132 1.00 90.38 131 MET A CA 1
ATOM 1029 C C . MET A 1 131 ? -4.086 13.118 0.274 1.00 90.38 131 MET A C 1
ATOM 1031 O O . MET A 1 131 ? -4.844 13.118 1.245 1.00 90.38 131 MET A O 1
ATOM 1035 N N . PHE A 1 132 ? -2.765 13.266 0.383 1.00 90.12 132 PHE A N 1
ATOM 1036 C CA . PHE A 1 132 ? -2.061 13.476 1.650 1.00 90.12 132 PHE A CA 1
ATOM 1037 C C . PHE A 1 132 ? -1.876 14.960 2.005 1.00 90.12 132 PHE A C 1
ATOM 1039 O O . PHE A 1 132 ? -1.169 15.279 2.966 1.00 90.12 132 PHE A O 1
ATOM 1046 N N . SER A 1 133 ? -2.525 15.872 1.275 1.00 86.06 133 SER A N 1
ATOM 1047 C CA . SER A 1 133 ? -2.547 17.300 1.601 1.00 86.06 133 SER A CA 1
ATOM 1048 C C . SER A 1 133 ? -3.191 17.579 2.968 1.00 86.06 133 SER A C 1
ATOM 1050 O O . SER A 1 133 ? -3.890 16.747 3.562 1.00 86.06 133 SER A O 1
ATOM 1052 N N . THR A 1 134 ? -2.939 18.774 3.500 1.00 73.69 134 THR A N 1
ATOM 1053 C CA . THR A 1 134 ? -3.450 19.220 4.804 1.00 73.69 134 THR A CA 1
ATOM 1054 C C . THR A 1 134 ? -4.966 19.373 4.835 1.00 73.69 134 THR A C 1
ATOM 1056 O O . THR A 1 134 ? -5.561 19.169 5.893 1.00 73.69 134 THR A O 1
ATOM 1059 N N . ASP A 1 135 ? -5.600 19.646 3.698 1.00 76.75 135 ASP A N 1
ATOM 1060 C CA . ASP A 1 135 ? -7.042 19.911 3.619 1.00 76.75 135 ASP A CA 1
ATOM 1061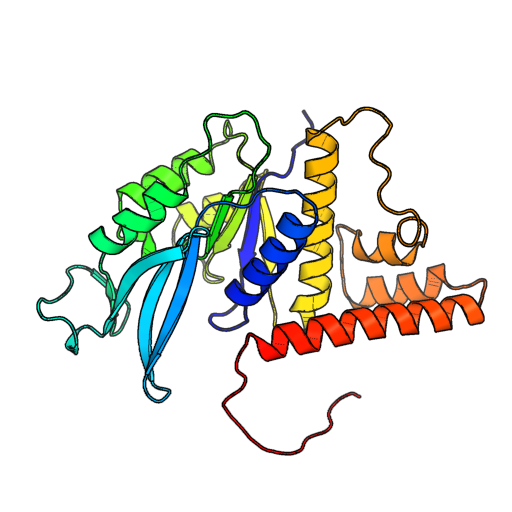 C C . ASP A 1 135 ? -7.867 18.647 3.355 1.00 76.75 135 ASP A C 1
ATOM 1063 O O . ASP A 1 135 ? -9.086 18.630 3.545 1.00 76.75 135 ASP A O 1
ATOM 1067 N N . SER A 1 136 ? -7.196 17.547 3.006 1.00 78.31 136 SER A N 1
ATOM 1068 C CA . SER A 1 136 ? -7.840 16.259 2.789 1.00 78.31 136 SER A CA 1
ATOM 1069 C C . SER A 1 136 ? -8.489 15.726 4.073 1.00 78.31 136 SER A C 1
ATOM 1071 O O . SER A 1 136 ? -7.903 15.693 5.169 1.00 78.31 136 SER A O 1
ATOM 1073 N N . LYS A 1 137 ? -9.748 15.307 3.915 1.00 78.94 137 LYS A N 1
ATOM 1074 C CA . LYS A 1 137 ? -10.574 14.652 4.940 1.00 78.94 137 LYS A CA 1
ATOM 1075 C C . LYS A 1 137 ? -10.590 13.129 4.782 1.00 78.94 137 LYS A C 1
ATOM 1077 O O . LYS A 1 137 ? -11.248 12.451 5.567 1.00 78.94 137 LYS A O 1
ATOM 1082 N N . ASN A 1 138 ? -9.872 12.606 3.790 1.00 84.31 138 ASN A N 1
ATOM 1083 C CA . ASN A 1 138 ? -9.870 11.187 3.468 1.00 84.31 138 ASN A CA 1
ATOM 1084 C C . ASN A 1 138 ? -9.212 10.385 4.588 1.00 84.31 138 ASN A C 1
ATOM 1086 O O . ASN A 1 138 ? -8.209 10.809 5.164 1.00 84.31 138 ASN A O 1
ATOM 1090 N N . ILE A 1 139 ? -9.761 9.204 4.865 1.00 89.62 139 ILE A N 1
ATOM 1091 C CA . ILE A 1 139 ? -9.141 8.233 5.762 1.00 89.62 139 ILE A CA 1
ATOM 1092 C C . ILE A 1 139 ? -8.397 7.231 4.896 1.00 89.62 139 ILE A C 1
ATOM 1094 O O . ILE A 1 139 ? -9.012 6.556 4.072 1.00 89.62 139 ILE A O 1
ATOM 1098 N N . VAL A 1 140 ? -7.084 7.136 5.075 1.00 93.88 140 VAL A N 1
ATOM 1099 C CA . VAL A 1 140 ? -6.222 6.332 4.204 1.00 93.88 140 VAL A CA 1
ATOM 1100 C C . VAL A 1 140 ? -5.520 5.259 5.018 1.00 93.88 140 VAL A C 1
ATOM 1102 O O . VAL A 1 140 ? -4.937 5.545 6.059 1.00 93.88 140 VAL A O 1
ATOM 1105 N N . LEU A 1 141 ? -5.550 4.025 4.533 1.00 96.06 141 LEU A N 1
ATOM 1106 C CA . LEU A 1 141 ? -4.744 2.907 4.997 1.00 96.06 141 LEU A CA 1
ATOM 1107 C C . LEU A 1 141 ? -3.772 2.532 3.876 1.00 96.06 141 LEU A C 1
ATOM 1109 O O . LEU A 1 141 ? -4.182 1.964 2.868 1.00 96.06 141 LEU A O 1
ATOM 1113 N N . ALA A 1 142 ? -2.489 2.839 4.038 1.00 96.81 142 ALA A N 1
ATOM 1114 C CA . ALA A 1 142 ? -1.502 2.630 2.983 1.00 96.81 142 ALA A CA 1
ATOM 1115 C C . ALA A 1 142 ? -0.279 1.849 3.459 1.00 96.81 142 ALA A C 1
ATOM 1117 O O . ALA A 1 142 ? 0.051 1.866 4.647 1.00 96.81 142 ALA A O 1
ATOM 1118 N N . THR A 1 143 ? 0.427 1.198 2.533 1.00 96.44 143 THR A N 1
ATOM 1119 C CA . THR A 1 143 ? 1.785 0.692 2.774 1.00 96.44 143 THR A CA 1
ATOM 1120 C C . THR A 1 143 ? 2.825 1.579 2.108 1.00 96.44 143 THR A C 1
ATOM 1122 O O . THR A 1 143 ? 2.607 2.113 1.023 1.00 96.44 143 THR A O 1
ATOM 1125 N N . ILE A 1 144 ? 3.964 1.742 2.780 1.00 95.69 144 ILE A N 1
ATOM 1126 C CA . ILE A 1 144 ? 5.154 2.403 2.240 1.00 95.69 144 ILE A CA 1
ATOM 1127 C C . ILE A 1 144 ? 6.403 1.550 2.499 1.00 95.69 144 ILE A C 1
ATOM 1129 O O . ILE A 1 144 ? 6.481 0.851 3.527 1.00 95.69 144 ILE A O 1
ATOM 1133 N N . PRO A 1 145 ? 7.438 1.665 1.651 1.00 93.31 145 PRO A N 1
ATOM 1134 C CA . PRO A 1 145 ? 8.705 0.990 1.870 1.00 93.31 145 PRO A CA 1
ATOM 1135 C C . PRO A 1 145 ? 9.367 1.451 3.174 1.00 93.31 145 PRO A C 1
ATOM 1137 O O . PRO A 1 145 ? 9.265 2.605 3.600 1.00 93.31 145 PRO A O 1
ATOM 1140 N N . ILE A 1 146 ? 10.083 0.532 3.825 1.00 89.50 146 ILE A N 1
ATOM 1141 C CA . ILE A 1 146 ? 10.844 0.848 5.044 1.00 89.50 146 ILE A CA 1
ATOM 1142 C C . ILE A 1 146 ? 12.037 1.760 4.751 1.00 89.50 146 ILE A C 1
ATOM 1144 O O . ILE A 1 146 ? 12.383 2.614 5.565 1.00 89.50 146 ILE A O 1
ATOM 1148 N N . ARG A 1 147 ? 12.644 1.600 3.570 1.00 86.81 147 ARG A N 1
ATOM 1149 C CA . ARG A 1 147 ? 13.780 2.406 3.127 1.00 86.81 147 ARG A CA 1
ATOM 1150 C C . ARG A 1 147 ? 13.309 3.808 2.763 1.00 86.81 147 ARG A C 1
ATOM 1152 O O . ARG A 1 147 ? 12.370 3.966 1.986 1.00 86.81 147 ARG A O 1
ATOM 1159 N N . LYS A 1 148 ? 14.004 4.805 3.301 1.00 84.19 148 LYS A N 1
ATOM 1160 C CA . LYS A 1 148 ? 13.822 6.211 2.942 1.00 84.19 148 LYS A CA 1
ATOM 1161 C C . LYS A 1 148 ? 14.436 6.468 1.568 1.00 84.19 148 LYS A C 1
ATOM 1163 O O . LYS A 1 148 ? 15.462 5.871 1.241 1.00 84.19 148 LYS A O 1
ATOM 1168 N N . GLY A 1 149 ? 13.827 7.340 0.771 1.00 80.00 149 GLY A N 1
ATOM 1169 C CA . GLY A 1 149 ? 14.410 7.715 -0.518 1.00 80.00 149 GLY A CA 1
ATOM 1170 C C . GLY A 1 149 ? 13.564 8.671 -1.345 1.00 80.00 149 GLY A C 1
ATOM 1171 O O . GLY A 1 149 ? 14.095 9.654 -1.846 1.00 80.00 149 GLY A O 1
ATOM 1172 N N . ASP A 1 150 ? 12.259 8.420 -1.475 1.00 91.00 150 ASP A N 1
ATOM 1173 C CA . ASP A 1 150 ? 11.381 9.331 -2.219 1.00 91.00 150 ASP A CA 1
ATOM 1174 C C . ASP A 1 150 ? 10.831 10.434 -1.286 1.00 91.00 150 ASP A C 1
ATOM 1176 O O . ASP A 1 150 ? 10.245 10.107 -0.247 1.00 91.00 150 ASP A O 1
ATOM 1180 N N . PRO A 1 151 ? 10.980 11.729 -1.636 1.00 92.19 151 PRO A N 1
ATOM 1181 C CA . PRO A 1 151 ? 10.509 12.842 -0.809 1.00 92.19 151 PRO A CA 1
ATOM 1182 C C . PRO A 1 151 ? 9.010 12.813 -0.490 1.00 92.19 151 PRO A C 1
ATOM 1184 O O . PRO A 1 151 ? 8.606 13.279 0.572 1.00 92.19 151 PRO A O 1
ATOM 1187 N N . ILE A 1 152 ? 8.176 12.260 -1.376 1.00 93.06 152 ILE A N 1
ATOM 1188 C CA . ILE A 1 152 ? 6.731 12.139 -1.141 1.00 93.06 152 ILE A CA 1
ATOM 1189 C C . ILE A 1 152 ? 6.457 11.041 -0.119 1.00 93.06 152 ILE A C 1
ATOM 1191 O O . ILE A 1 152 ? 5.619 11.206 0.759 1.00 93.06 152 ILE A O 1
ATOM 1195 N N . ILE A 1 153 ? 7.176 9.921 -0.187 1.00 94.12 153 ILE A N 1
ATOM 1196 C CA . ILE A 1 153 ? 7.022 8.854 0.811 1.00 94.12 153 ILE A CA 1
ATOM 1197 C C . ILE A 1 153 ? 7.411 9.377 2.198 1.00 94.12 153 ILE A C 1
ATOM 1199 O O . ILE A 1 153 ? 6.730 9.095 3.185 1.00 94.12 153 ILE A O 1
ATOM 1203 N N . GLU A 1 154 ? 8.462 10.193 2.279 1.00 93.56 154 GLU A N 1
ATOM 1204 C CA . GLU A 1 154 ? 8.855 10.826 3.538 1.00 93.56 154 GLU A CA 1
ATOM 1205 C C . GLU A 1 154 ? 7.865 11.907 3.993 1.00 93.56 154 GLU A C 1
ATOM 1207 O O . GLU A 1 154 ? 7.608 12.009 5.193 1.00 93.56 154 GLU A O 1
ATOM 1212 N N . SER A 1 155 ? 7.240 12.663 3.081 1.00 93.00 155 SER A N 1
ATOM 1213 C CA . SER A 1 155 ? 6.181 13.607 3.462 1.00 93.00 155 SER A CA 1
ATOM 1214 C C . SER A 1 155 ? 4.947 12.889 4.017 1.00 93.00 155 SER A C 1
ATOM 1216 O O . SER A 1 155 ? 4.370 13.353 4.996 1.00 93.00 155 SER A O 1
ATOM 1218 N N . ILE A 1 156 ? 4.593 11.716 3.478 1.00 93.69 156 ILE A N 1
ATOM 1219 C CA . ILE A 1 156 ? 3.534 10.849 4.019 1.00 93.69 156 ILE A CA 1
ATOM 1220 C C . ILE A 1 156 ? 3.921 10.323 5.404 1.00 93.69 156 ILE A C 1
ATOM 1222 O O . ILE A 1 156 ? 3.104 10.360 6.328 1.00 93.69 156 ILE A O 1
ATOM 1226 N N . ARG A 1 157 ? 5.164 9.849 5.565 1.00 92.56 157 ARG A N 1
ATOM 1227 C CA . ARG A 1 157 ? 5.684 9.301 6.829 1.00 92.56 157 ARG A CA 1
ATOM 1228 C C . ARG A 1 157 ? 5.673 10.341 7.953 1.00 92.56 157 ARG A C 1
ATOM 1230 O O . ARG A 1 157 ? 5.329 9.996 9.079 1.00 92.56 157 ARG A O 1
ATOM 1237 N N . ASN A 1 158 ? 6.034 11.585 7.637 1.00 91.44 158 ASN A N 1
ATOM 1238 C CA . ASN A 1 158 ? 6.168 12.684 8.598 1.00 91.44 158 ASN A CA 1
ATOM 1239 C C . ASN A 1 158 ? 4.915 13.572 8.693 1.00 91.44 158 ASN A C 1
ATOM 1241 O O . ASN A 1 158 ? 4.929 14.578 9.401 1.00 91.44 158 ASN A O 1
ATOM 1245 N N . ASN A 1 159 ? 3.837 13.231 7.983 1.00 90.94 159 ASN A N 1
ATOM 1246 C CA . ASN A 1 159 ? 2.602 14.004 8.023 1.00 90.94 159 ASN A CA 1
ATOM 1247 C C . ASN A 1 159 ? 2.004 13.982 9.437 1.00 90.94 159 ASN A C 1
ATOM 1249 O O . ASN A 1 159 ? 1.893 12.930 10.064 1.00 90.94 159 ASN A O 1
ATOM 1253 N N . ILE A 1 160 ? 1.547 15.134 9.921 1.00 88.88 160 ILE A N 1
ATOM 1254 C CA . ILE A 1 160 ? 0.986 15.275 11.269 1.00 88.88 160 ILE A CA 1
ATOM 1255 C C . ILE A 1 160 ? -0.305 14.468 11.491 1.00 88.88 160 ILE A C 1
ATOM 1257 O O . ILE A 1 160 ? -0.640 14.125 12.623 1.00 88.88 160 ILE A O 1
ATOM 1261 N N . LYS A 1 161 ? -1.023 14.136 10.410 1.00 89.56 161 LYS A N 1
ATOM 1262 C CA . LYS A 1 161 ? -2.208 13.268 10.425 1.00 89.56 161 LYS A CA 1
ATOM 1263 C C . LYS A 1 161 ? -1.866 11.786 10.220 1.00 89.56 161 LYS A C 1
ATOM 1265 O O . LYS A 1 161 ? -2.782 10.958 10.244 1.00 89.56 161 LYS A O 1
ATOM 1270 N N . SER A 1 162 ? -0.589 11.449 10.006 1.00 91.19 162 SER A N 1
ATOM 1271 C CA . SER A 1 162 ? -0.114 10.078 9.810 1.00 91.19 162 SER A CA 1
ATOM 1272 C C . SER A 1 162 ? 0.270 9.402 11.115 1.00 91.19 162 SER A C 1
ATOM 1274 O O . SER A 1 162 ? 0.990 9.944 11.948 1.00 91.19 162 SER A O 1
ATOM 1276 N N . LYS A 1 163 ? -0.140 8.142 11.249 1.00 91.44 163 LYS A N 1
ATOM 1277 C CA . LYS A 1 163 ? 0.373 7.215 12.251 1.00 91.44 163 LYS A CA 1
ATOM 1278 C C . LYS A 1 163 ? 1.040 6.038 11.555 1.00 91.44 163 LYS A C 1
ATOM 1280 O O . LYS A 1 163 ? 0.393 5.299 10.815 1.00 91.44 163 LYS A O 1
ATOM 1285 N N . VAL A 1 164 ? 2.336 5.866 11.810 1.00 91.56 164 VAL A N 1
ATOM 1286 C CA . VAL A 1 164 ? 3.159 4.833 11.170 1.00 91.56 164 VAL A CA 1
ATOM 1287 C C . VAL A 1 164 ? 3.234 3.575 12.043 1.00 91.56 164 VAL A C 1
ATOM 1289 O O . VAL A 1 164 ? 3.533 3.620 13.236 1.00 91.56 164 VAL A O 1
ATOM 1292 N N . TYR A 1 165 ? 2.972 2.426 11.431 1.00 90.06 165 TYR A N 1
ATOM 1293 C CA . TYR A 1 165 ? 2.942 1.097 12.023 1.00 90.06 165 TYR A CA 1
ATOM 1294 C C . TYR A 1 165 ? 4.059 0.260 11.395 1.00 90.06 165 TYR A C 1
ATOM 1296 O O . TYR A 1 165 ? 3.953 -0.171 10.249 1.00 90.06 165 TYR A O 1
ATOM 1304 N N . ILE A 1 166 ? 5.127 0.006 12.154 1.00 89.19 166 ILE A N 1
ATOM 1305 C CA . ILE A 1 166 ? 6.175 -0.928 11.729 1.00 89.19 166 ILE A CA 1
ATOM 1306 C C . ILE A 1 166 ? 5.649 -2.356 11.902 1.00 89.19 166 ILE A C 1
ATOM 1308 O O . ILE A 1 166 ? 5.238 -2.750 12.997 1.00 89.19 166 ILE A O 1
ATOM 1312 N N . VAL A 1 167 ? 5.640 -3.112 10.809 1.00 85.88 167 VAL A N 1
ATOM 1313 C CA . VAL A 1 167 ? 5.187 -4.497 10.741 1.00 85.88 167 VAL A CA 1
ATOM 1314 C C . VAL A 1 167 ? 6.402 -5.407 10.771 1.00 85.88 167 VAL A C 1
ATOM 1316 O O . VAL A 1 167 ? 7.235 -5.389 9.868 1.00 85.88 167 VAL A O 1
ATOM 1319 N N . ILE A 1 168 ? 6.459 -6.244 11.801 1.00 82.69 168 ILE A N 1
ATOM 1320 C CA . ILE A 1 168 ? 7.381 -7.374 11.894 1.00 82.69 168 ILE A CA 1
ATOM 1321 C C . ILE A 1 168 ? 6.572 -8.650 12.121 1.00 82.69 168 ILE A C 1
ATOM 1323 O O . ILE A 1 168 ? 5.555 -8.621 12.816 1.00 82.69 168 ILE A O 1
ATOM 1327 N N . LYS A 1 169 ? 7.019 -9.776 11.553 1.00 73.88 169 LYS A N 1
ATOM 1328 C CA . LYS A 1 169 ? 6.247 -11.034 11.487 1.00 73.88 169 LYS A CA 1
ATOM 1329 C C . LYS A 1 169 ? 5.703 -11.488 12.850 1.00 73.88 169 LYS A C 1
ATOM 1331 O O . LYS A 1 169 ? 4.537 -11.858 12.959 1.00 73.88 169 LYS A O 1
ATOM 1336 N N . ARG A 1 170 ? 6.515 -11.386 13.910 1.00 72.56 170 ARG A N 1
ATOM 1337 C CA . ARG A 1 170 ? 6.129 -11.762 15.286 1.00 72.56 170 ARG A CA 1
ATOM 1338 C C . ARG A 1 170 ? 5.067 -10.846 15.918 1.00 72.56 170 ARG A C 1
ATOM 1340 O O . ARG A 1 170 ? 4.290 -11.304 16.748 1.00 72.56 170 ARG A O 1
ATOM 1347 N N . LEU A 1 171 ? 4.984 -9.585 15.482 1.00 73.44 171 LEU A N 1
ATOM 1348 C CA . LEU A 1 171 ? 4.060 -8.579 16.024 1.00 73.44 171 LEU A CA 1
ATOM 1349 C C . LEU A 1 171 ? 2.840 -8.317 15.136 1.00 73.44 171 LEU A C 1
ATOM 1351 O O . LEU A 1 171 ? 2.049 -7.429 15.446 1.00 73.44 171 LEU A O 1
ATOM 1355 N N . MET A 1 172 ? 2.637 -9.069 14.052 1.00 70.06 172 MET A N 1
ATOM 1356 C CA . MET A 1 172 ? 1.522 -8.804 13.133 1.00 70.06 172 MET A CA 1
ATOM 1357 C C . MET A 1 172 ? 0.155 -8.843 13.823 1.00 70.06 172 MET A C 1
ATOM 1359 O O . MET A 1 172 ? -0.668 -7.962 13.601 1.00 70.06 172 MET A O 1
ATOM 1363 N N . VAL A 1 173 ? -0.084 -9.833 14.687 1.00 73.19 173 VAL A N 1
ATOM 1364 C CA . VAL A 1 173 ? -1.362 -9.983 15.402 1.00 73.19 173 VAL A CA 1
ATOM 1365 C C . VAL A 1 173 ? -1.650 -8.806 16.344 1.00 73.19 173 VAL A C 1
ATOM 1367 O O . VAL A 1 173 ? -2.711 -8.194 16.198 1.00 73.19 173 VAL A O 1
ATOM 1370 N N . PRO A 1 174 ? -0.756 -8.436 17.287 1.00 71.19 174 PRO A N 1
ATOM 1371 C CA . PRO A 1 174 ? -1.015 -7.301 18.168 1.00 71.19 174 PRO A CA 1
ATOM 1372 C C . PRO A 1 174 ? -1.085 -5.989 17.384 1.00 71.19 174 PRO A C 1
ATOM 1374 O O . PRO A 1 174 ? -1.932 -5.148 17.683 1.00 71.19 174 PRO A O 1
ATOM 1377 N N . LYS A 1 175 ? -0.278 -5.828 16.325 1.00 76.62 175 LYS A N 1
ATOM 1378 C CA . LYS A 1 175 ? -0.323 -4.630 15.478 1.00 76.62 175 LYS A CA 1
ATOM 1379 C C . LYS A 1 175 ? -1.644 -4.512 14.721 1.00 76.62 175 LYS A C 1
ATOM 1381 O O . LYS A 1 175 ? -2.161 -3.407 14.581 1.00 76.62 175 LYS A O 1
ATOM 1386 N N . LEU A 1 176 ? -2.213 -5.638 14.287 1.00 75.00 176 LEU A N 1
ATOM 1387 C CA . LEU A 1 176 ? -3.507 -5.692 13.606 1.00 75.00 176 LEU A CA 1
ATOM 1388 C C . LEU A 1 176 ? -4.629 -5.282 14.557 1.00 75.00 176 LEU A C 1
ATOM 1390 O O . LEU A 1 176 ? -5.436 -4.431 14.199 1.00 75.00 176 LEU A O 1
ATOM 1394 N N . ALA A 1 177 ? -4.626 -5.809 15.783 1.00 72.88 177 ALA A N 1
ATOM 1395 C CA . ALA A 1 177 ? -5.590 -5.421 16.810 1.00 72.88 177 ALA A CA 1
ATOM 1396 C C . ALA A 1 177 ? -5.476 -3.930 17.182 1.00 72.88 177 ALA A C 1
ATOM 1398 O O . ALA A 1 177 ? -6.489 -3.241 17.302 1.00 72.88 177 ALA A O 1
ATOM 1399 N N . GLN A 1 178 ? -4.252 -3.407 17.324 1.00 75.75 178 GLN A N 1
ATOM 1400 C CA . GLN A 1 178 ? -4.015 -1.985 17.596 1.00 75.75 178 GLN A CA 1
ATOM 1401 C C . GLN A 1 178 ? -4.576 -1.102 16.471 1.00 75.75 178 GLN A C 1
ATOM 1403 O O . GLN A 1 178 ? -5.231 -0.089 16.728 1.00 75.75 178 GLN A O 1
ATOM 1408 N N . LEU A 1 179 ? -4.314 -1.481 15.221 1.00 81.94 179 LEU A N 1
ATOM 1409 C CA . LEU A 1 179 ? -4.748 -0.744 14.043 1.00 81.94 179 LEU A CA 1
ATOM 1410 C C . LEU A 1 179 ? -6.273 -0.774 13.880 1.00 81.94 179 LEU A C 1
ATOM 1412 O O . LEU A 1 179 ? -6.885 0.284 13.759 1.00 81.94 179 LEU A O 1
ATOM 1416 N N . GLU A 1 180 ? -6.883 -1.959 13.978 1.00 82.44 180 GLU A N 1
ATOM 1417 C CA . GLU A 1 180 ? -8.338 -2.157 13.997 1.00 82.44 180 GLU A CA 1
ATOM 1418 C C . GLU A 1 180 ? -8.996 -1.232 15.020 1.00 82.44 180 GLU A C 1
ATOM 1420 O O . GLU A 1 180 ? -9.902 -0.470 14.696 1.00 82.44 180 GLU A O 1
ATOM 1425 N N . ASN A 1 181 ? -8.505 -1.249 16.254 1.00 77.19 181 ASN A N 1
ATOM 1426 C CA . ASN A 1 181 ? -9.061 -0.438 17.320 1.00 77.19 181 ASN A CA 1
ATOM 1427 C C . ASN A 1 181 ? -8.920 1.071 17.077 1.00 77.19 181 ASN A C 1
ATOM 1429 O O . ASN A 1 181 ? -9.858 1.820 17.351 1.00 77.19 181 ASN A O 1
ATOM 1433 N N . THR A 1 182 ? -7.763 1.514 16.576 1.00 81.19 182 THR A N 1
ATOM 1434 C CA . THR A 1 182 ? -7.519 2.937 16.293 1.00 81.19 182 THR A CA 1
ATOM 1435 C C . THR A 1 182 ? -8.498 3.432 15.226 1.00 81.19 182 THR A C 1
ATOM 1437 O O . THR A 1 182 ? -9.161 4.450 15.422 1.00 81.19 182 THR A O 1
ATOM 1440 N N . ILE A 1 183 ? -8.655 2.663 14.143 1.00 83.19 183 ILE A N 1
ATOM 1441 C CA . ILE A 1 183 ? -9.606 2.952 13.065 1.00 83.19 183 ILE A CA 1
ATOM 1442 C C . ILE A 1 183 ? -11.039 2.981 13.602 1.00 83.19 183 ILE A C 1
ATOM 1444 O O . ILE A 1 183 ? -11.768 3.938 13.360 1.00 83.19 183 ILE A O 1
ATOM 1448 N N . MET A 1 184 ? -11.444 1.975 14.384 1.00 79.38 184 MET A N 1
ATOM 1449 C CA . MET A 1 184 ? -12.789 1.920 14.966 1.00 79.38 184 MET A CA 1
ATOM 1450 C C . MET A 1 184 ? -13.083 3.111 15.887 1.00 79.38 184 MET A C 1
ATOM 1452 O O . MET A 1 184 ? -14.214 3.589 15.911 1.00 79.38 184 MET A O 1
ATOM 1456 N N . GLY A 1 185 ? -12.097 3.578 16.659 1.00 75.31 185 GLY A N 1
ATOM 1457 C CA . GLY A 1 185 ? -12.238 4.764 17.506 1.00 75.31 185 GLY A CA 1
ATOM 1458 C C . GLY A 1 185 ? -12.539 6.015 16.682 1.00 75.31 185 GLY A C 1
ATOM 1459 O O . GLY A 1 185 ? -13.533 6.692 16.930 1.00 75.31 185 GLY A O 1
ATOM 1460 N N . ILE A 1 186 ? -11.742 6.251 15.639 1.00 78.62 186 ILE A N 1
ATOM 1461 C CA . ILE A 1 186 ? -11.898 7.406 14.745 1.00 78.62 186 ILE A CA 1
ATOM 1462 C C . ILE A 1 186 ? -13.217 7.343 13.970 1.00 78.62 186 ILE A C 1
ATOM 1464 O O . ILE A 1 186 ? -13.919 8.349 13.870 1.00 78.62 186 ILE A O 1
ATOM 1468 N N . MET A 1 187 ? -13.600 6.162 13.479 1.00 75.38 187 MET A N 1
ATOM 1469 C CA . MET A 1 187 ? -14.863 5.980 12.760 1.00 75.38 187 MET A CA 1
ATOM 1470 C C . MET A 1 187 ? -16.076 6.233 13.659 1.00 75.38 187 MET A C 1
ATOM 1472 O O . MET A 1 187 ? -17.023 6.882 13.226 1.00 75.38 187 MET A O 1
ATOM 1476 N N . LYS A 1 188 ? -16.037 5.821 14.933 1.00 71.25 188 LYS A N 1
ATOM 1477 C CA . LYS A 1 188 ? -17.098 6.152 15.901 1.00 71.25 188 LYS A CA 1
ATOM 1478 C C . LYS A 1 188 ? -17.229 7.654 16.121 1.00 71.25 188 LYS A C 1
ATOM 1480 O O . LYS A 1 188 ? -18.343 8.170 16.078 1.00 71.25 188 LYS A O 1
ATOM 1485 N N . GLU A 1 189 ? -16.111 8.349 16.320 1.00 70.12 189 GLU A N 1
ATOM 1486 C CA . GLU A 1 189 ? -16.105 9.807 16.487 1.00 70.12 189 GLU A CA 1
ATOM 1487 C C . GLU A 1 189 ? -16.648 10.539 15.258 1.00 70.12 189 GLU A C 1
ATOM 1489 O O . GLU A 1 189 ? -17.364 11.526 15.402 1.00 70.12 189 GLU A O 1
ATOM 1494 N N . LEU A 1 190 ? -16.304 10.068 14.054 1.00 67.06 190 LEU A N 1
ATOM 1495 C CA . LEU A 1 190 ? -16.828 10.615 12.800 1.00 67.06 190 LEU A CA 1
ATOM 1496 C C . LEU A 1 190 ? -18.321 10.346 12.632 1.00 67.06 190 LEU A C 1
ATOM 1498 O O . LEU A 1 190 ? -19.030 11.187 12.094 1.00 67.06 190 LEU A O 1
ATOM 1502 N N . SER A 1 191 ? -18.788 9.190 13.100 1.00 59.12 191 SER A N 1
ATOM 1503 C CA . SER A 1 191 ? -20.150 8.739 12.846 1.00 59.12 191 SER A CA 1
ATOM 1504 C C . SER A 1 191 ? -21.231 9.419 13.689 1.00 59.12 191 SER A C 1
ATOM 1506 O O . SER A 1 191 ? -22.370 9.342 13.250 1.00 59.12 191 SER A O 1
ATOM 1508 N N . LYS A 1 192 ? -20.926 10.036 14.859 1.00 50.53 192 LYS A N 1
ATOM 1509 C CA . LYS A 1 192 ? -21.912 10.559 15.853 1.00 50.53 192 LYS A CA 1
ATOM 1510 C C . LYS A 1 192 ? -23.300 9.901 15.703 1.00 50.53 192 LYS A C 1
ATOM 1512 O O . LYS A 1 192 ? -24.306 10.569 15.478 1.00 50.53 192 LYS A O 1
ATOM 1517 N N . LEU A 1 193 ? -23.321 8.568 15.763 1.00 36.34 193 LEU A N 1
ATOM 1518 C CA . LEU A 1 193 ? -24.543 7.783 15.626 1.00 36.34 193 LEU A CA 1
ATOM 1519 C C . LEU A 1 193 ? -25.461 8.122 16.812 1.00 36.34 193 LEU A C 1
ATOM 1521 O O . LEU A 1 193 ? -24.949 8.277 17.928 1.00 36.34 193 LEU A O 1
ATOM 1525 N N . PRO A 1 194 ? -26.789 8.238 16.618 1.00 26.22 194 PRO A N 1
ATOM 1526 C CA . PRO A 1 194 ? -27.714 8.413 17.733 1.00 26.22 194 PRO A CA 1
ATOM 1527 C C . PRO A 1 194 ? -27.542 7.266 18.748 1.00 26.22 194 PRO A C 1
ATOM 1529 O O . PRO A 1 194 ? -27.116 6.165 18.372 1.00 26.22 194 PRO A O 1
ATOM 1532 N N . PRO A 1 195 ? -27.833 7.494 20.044 1.00 32.19 195 PRO A N 1
ATOM 1533 C CA . PRO A 1 195 ? -27.626 6.499 21.090 1.00 32.19 195 PRO A CA 1
ATOM 1534 C C . PRO A 1 195 ? -28.547 5.295 20.842 1.00 32.19 195 PRO A C 1
ATOM 1536 O O . PRO A 1 195 ? -29.717 5.302 21.199 1.00 32.19 195 PRO A O 1
ATOM 1539 N N . GLY A 1 196 ? -28.015 4.264 20.184 1.00 31.00 196 GLY A N 1
ATOM 1540 C CA . GLY A 1 196 ? -28.793 3.092 19.777 1.00 31.00 196 GLY A CA 1
ATOM 1541 C C . GLY A 1 196 ? -27.983 1.975 19.117 1.00 31.00 196 GLY A C 1
ATOM 1542 O O . GLY A 1 196 ? -28.325 0.806 19.272 1.00 31.00 196 GLY A O 1
ATOM 1543 N N . SER A 1 197 ? -26.843 2.267 18.482 1.00 31.56 197 SER A N 1
ATOM 1544 C CA . SER A 1 197 ? -25.942 1.221 17.976 1.00 31.56 197 SER A CA 1
ATOM 1545 C C . SER A 1 197 ? -25.028 0.697 19.092 1.00 31.56 197 SER A C 1
ATOM 1547 O O . SER A 1 197 ? -23.825 0.978 19.136 1.00 31.56 197 SER A O 1
ATOM 1549 N N . ARG A 1 198 ? -25.600 -0.049 20.044 1.00 31.66 198 ARG A N 1
ATOM 1550 C CA . ARG A 1 198 ? -24.815 -0.842 20.998 1.00 31.66 198 ARG A CA 1
ATOM 1551 C C . ARG A 1 198 ? -23.974 -1.850 20.213 1.00 31.66 198 ARG A C 1
ATOM 1553 O O . ARG A 1 198 ? -24.501 -2.775 19.604 1.00 31.66 198 ARG A O 1
ATOM 1560 N N . LEU A 1 199 ? -22.650 -1.701 20.272 1.00 32.44 199 LEU A N 1
ATOM 1561 C CA . LEU A 1 199 ? -21.751 -2.836 20.063 1.00 32.44 199 LEU A CA 1
ATOM 1562 C C . LEU A 1 199 ? -22.139 -3.940 21.061 1.00 32.44 199 LEU A C 1
ATOM 1564 O O . LEU A 1 199 ? -22.453 -3.607 22.206 1.00 32.44 199 LEU A O 1
ATOM 1568 N N . PRO A 1 200 ? -22.108 -5.227 20.674 1.00 28.16 200 PRO A N 1
ATOM 1569 C CA . PRO A 1 200 ? -22.432 -6.305 21.593 1.00 28.16 200 PRO A CA 1
ATOM 1570 C C . PRO A 1 200 ? -21.539 -6.219 22.836 1.00 28.16 200 PRO A C 1
ATOM 1572 O O . PRO A 1 200 ? -20.315 -6.343 22.759 1.00 28.16 200 PRO A O 1
ATOM 1575 N N . ASP A 1 201 ? -22.175 -6.017 23.989 1.00 31.39 201 ASP A N 1
ATOM 1576 C CA . ASP A 1 201 ? -21.559 -5.660 25.276 1.00 31.39 201 ASP A CA 1
ATOM 1577 C C . ASP A 1 201 ? -20.747 -6.806 25.923 1.00 31.39 201 ASP A C 1
ATOM 1579 O O . ASP A 1 201 ? -20.381 -6.757 27.094 1.00 31.39 201 ASP A O 1
ATOM 1583 N N . LYS A 1 202 ? -20.428 -7.870 25.172 1.00 34.69 202 LYS A N 1
ATOM 1584 C CA . LYS A 1 202 ? -19.702 -9.041 25.691 1.00 34.69 202 LYS A CA 1
ATOM 1585 C C . LYS A 1 202 ? -18.178 -8.908 25.678 1.00 34.69 202 LYS A C 1
ATOM 1587 O O . LYS A 1 202 ? -17.506 -9.775 26.229 1.00 34.69 202 LYS A O 1
ATOM 1592 N N . TYR A 1 203 ? -17.622 -7.835 25.110 1.00 37.41 203 TYR A N 1
ATOM 1593 C CA . TYR A 1 203 ? -16.165 -7.651 25.033 1.00 37.41 203 TYR A CA 1
ATOM 1594 C C . TYR A 1 203 ? -15.683 -6.224 25.315 1.00 37.41 203 TYR A C 1
ATOM 1596 O O . TYR A 1 203 ? -14.503 -5.960 25.193 1.00 37.41 203 TYR A O 1
ATOM 1604 N N . THR A 1 204 ? -16.531 -5.271 25.687 1.00 39.50 204 THR A N 1
ATOM 1605 C CA . THR A 1 204 ? -16.148 -3.843 25.772 1.00 39.50 204 THR A CA 1
ATOM 1606 C C . THR A 1 204 ? -15.704 -3.382 27.164 1.00 39.50 204 THR A C 1
ATOM 1608 O O . THR A 1 204 ? -15.168 -2.283 27.291 1.00 39.50 204 THR A O 1
ATOM 1611 N N . LYS A 1 205 ? -15.853 -4.210 28.209 1.00 39.22 205 LYS A N 1
ATOM 1612 C CA . LYS A 1 205 ? -15.538 -3.846 29.607 1.00 39.22 205 LYS A CA 1
ATOM 1613 C C . LYS A 1 205 ? -14.560 -4.798 30.299 1.00 39.22 205 LYS A C 1
ATOM 1615 O O . LYS A 1 205 ? -14.814 -5.292 31.395 1.00 39.22 205 LYS A O 1
ATOM 1620 N N . THR A 1 206 ? -13.408 -5.041 29.685 1.00 41.09 206 THR A N 1
ATOM 1621 C CA . THR A 1 206 ? -12.275 -5.655 30.391 1.00 41.09 206 THR A CA 1
ATOM 1622 C C . THR A 1 206 ? -11.019 -4.837 30.125 1.00 41.09 206 THR A C 1
ATOM 1624 O O . THR A 1 206 ? -10.612 -4.705 28.974 1.00 41.09 206 THR A O 1
ATOM 1627 N N . GLU A 1 207 ? -10.403 -4.308 31.184 1.00 41.19 207 GLU A N 1
ATOM 1628 C CA . GLU A 1 207 ? -9.097 -3.622 31.206 1.00 41.19 207 GLU A CA 1
ATOM 1629 C C . GLU A 1 207 ? -8.009 -4.174 30.259 1.00 41.19 207 GLU A C 1
ATOM 1631 O O . GLU A 1 207 ? -7.303 -3.359 29.668 1.00 41.19 207 GLU A O 1
ATOM 1636 N N . PRO A 1 208 ? -7.891 -5.489 29.978 1.00 41.19 208 PRO A N 1
ATOM 1637 C CA . PRO A 1 208 ? -6.971 -5.996 28.948 1.00 41.19 208 PRO A CA 1
ATOM 1638 C C . PRO A 1 208 ? -7.182 -5.438 27.534 1.00 41.19 208 PRO A C 1
ATOM 1640 O O . PRO A 1 208 ? -6.249 -5.423 26.736 1.00 41.19 208 PRO A O 1
ATOM 1643 N N . ILE A 1 209 ? -8.375 -4.944 27.200 1.00 39.97 209 ILE A N 1
ATOM 1644 C CA . ILE A 1 209 ? -8.614 -4.283 25.912 1.00 39.97 209 ILE A CA 1
ATOM 1645 C C . ILE A 1 209 ? -8.083 -2.852 25.935 1.00 39.97 209 ILE A C 1
ATOM 1647 O O . ILE A 1 209 ? -7.524 -2.426 24.935 1.00 39.97 209 ILE A O 1
ATOM 1651 N N . LYS A 1 210 ? -8.126 -2.147 27.077 1.00 40.00 210 LYS A N 1
ATOM 1652 C CA . LYS A 1 210 ? -7.458 -0.839 27.230 1.00 40.00 210 LYS A CA 1
ATOM 1653 C C . LYS A 1 210 ? -5.937 -0.938 27.070 1.00 40.00 210 LYS A C 1
ATOM 1655 O O . LYS A 1 210 ? -5.329 -0.005 26.565 1.00 40.00 210 LYS A O 1
ATOM 1660 N N . LEU A 1 211 ? -5.339 -2.078 27.411 1.00 43.44 211 LEU A N 1
ATOM 1661 C CA . LEU A 1 211 ? -3.907 -2.329 27.221 1.00 43.44 211 LEU A CA 1
ATOM 1662 C C . LEU A 1 211 ? -3.507 -2.489 25.751 1.00 43.44 211 LEU A C 1
ATOM 1664 O O . LEU A 1 211 ? -2.512 -1.918 25.314 1.00 43.44 211 LEU A O 1
ATOM 1668 N N . LEU A 1 212 ? -4.344 -3.159 24.956 1.00 39.97 212 LEU A N 1
ATOM 1669 C CA . LEU A 1 212 ? -4.208 -3.205 23.492 1.00 39.97 212 LEU A CA 1
ATOM 1670 C C . LEU A 1 212 ? -4.475 -1.847 22.813 1.00 39.97 212 LEU A C 1
ATOM 1672 O O . LEU A 1 212 ? -4.157 -1.673 21.636 1.00 39.97 212 LEU A O 1
ATOM 1676 N N . LEU A 1 213 ? -5.085 -0.908 23.541 1.00 38.41 213 LEU A N 1
ATOM 1677 C CA . LEU A 1 213 ? -5.435 0.442 23.096 1.00 38.41 213 LEU A CA 1
ATOM 1678 C C . LEU A 1 213 ? -4.389 1.500 23.494 1.00 38.41 213 LEU A C 1
ATOM 1680 O O . LEU A 1 213 ? -4.555 2.663 23.125 1.00 38.41 213 LEU A O 1
ATOM 1684 N N . ASP A 1 214 ? -3.322 1.127 24.215 1.00 42.81 214 ASP A N 1
ATOM 1685 C CA . ASP A 1 214 ? -2.277 2.066 24.637 1.00 42.81 214 ASP A CA 1
ATOM 1686 C C . ASP A 1 214 ? -1.500 2.587 23.410 1.00 42.81 214 ASP A C 1
ATOM 1688 O O . ASP A 1 214 ? -0.964 1.825 22.591 1.00 42.81 214 ASP A O 1
ATOM 1692 N N . GLN A 1 215 ? -1.462 3.913 23.253 1.00 37.12 215 GLN A N 1
ATOM 1693 C CA . GLN A 1 215 ? -0.769 4.572 22.146 1.00 37.12 215 GLN A CA 1
ATOM 1694 C C . GLN A 1 215 ? 0.761 4.427 22.243 1.00 37.12 215 GLN A C 1
ATOM 1696 O O . GLN A 1 215 ? 1.427 4.554 21.217 1.00 37.12 215 GLN A O 1
ATOM 1701 N N . ASN A 1 216 ? 1.288 4.063 23.420 1.00 39.88 216 ASN A N 1
ATOM 1702 C CA . ASN A 1 216 ? 2.710 3.858 23.711 1.00 39.88 216 ASN A CA 1
ATOM 1703 C C . ASN A 1 216 ? 3.103 2.371 23.819 1.00 39.88 216 ASN A C 1
ATOM 1705 O O . ASN A 1 216 ? 3.981 2.017 24.605 1.00 39.88 216 ASN A O 1
ATOM 1709 N N . TYR A 1 217 ? 2.450 1.488 23.053 1.00 41.16 217 TYR A N 1
ATOM 1710 C CA . TYR A 1 217 ? 2.686 0.037 23.084 1.00 41.16 217 TYR A CA 1
ATOM 1711 C C . TYR A 1 217 ? 4.184 -0.333 22.982 1.00 41.16 217 TYR A C 1
ATOM 1713 O O . TYR A 1 217 ? 4.782 -0.267 21.905 1.00 41.16 217 TYR A O 1
ATOM 1721 N N . LYS A 1 218 ? 4.757 -0.771 24.110 1.00 44.84 218 LYS A N 1
ATOM 1722 C CA . LYS A 1 218 ? 6.000 -1.548 24.224 1.00 44.84 218 LYS A CA 1
ATOM 1723 C C . LYS A 1 218 ? 5.619 -2.918 24.788 1.00 44.84 218 LYS A C 1
ATOM 1725 O O . LYS A 1 218 ? 4.857 -2.975 25.751 1.00 44.84 218 LYS A O 1
ATOM 1730 N N . GLU A 1 219 ? 6.081 -3.994 24.156 1.00 42.16 219 GLU A N 1
ATOM 1731 C CA . GLU A 1 219 ? 5.662 -5.379 24.437 1.00 42.16 219 GLU A CA 1
ATOM 1732 C C . GLU A 1 219 ? 5.844 -5.749 25.920 1.00 42.16 219 GLU A C 1
ATOM 1734 O O . GLU A 1 219 ? 4.898 -6.200 26.565 1.00 42.16 219 GLU A O 1
ATOM 1739 N N . ASP A 1 220 ? 7.001 -5.399 26.475 1.00 41.09 220 ASP A N 1
ATOM 1740 C CA . ASP A 1 220 ? 7.399 -5.619 27.870 1.00 41.09 220 ASP A CA 1
ATOM 1741 C C . ASP A 1 220 ? 6.479 -4.856 28.842 1.00 41.09 220 ASP A C 1
ATOM 1743 O O . ASP A 1 220 ? 5.921 -5.417 29.780 1.00 41.09 220 ASP A O 1
ATOM 1747 N N . VAL A 1 221 ? 6.191 -3.588 28.531 1.00 45.56 221 VAL A N 1
ATOM 1748 C CA . VAL A 1 221 ? 5.314 -2.713 29.330 1.00 45.56 221 VAL A CA 1
ATOM 1749 C C . VAL A 1 221 ? 3.860 -3.185 29.294 1.00 45.56 221 VAL A C 1
ATOM 1751 O O . VAL A 1 221 ? 3.125 -3.035 30.268 1.00 45.56 221 VAL A O 1
ATOM 1754 N N . CYS A 1 222 ? 3.406 -3.734 28.167 1.00 46.00 222 CYS A N 1
ATOM 1755 C CA . CYS A 1 222 ? 2.037 -4.213 28.026 1.00 46.00 222 CYS A CA 1
ATOM 1756 C C . CYS A 1 222 ? 1.826 -5.516 28.801 1.00 46.00 222 CYS A C 1
ATOM 1758 O O . CYS A 1 222 ? 0.781 -5.671 29.430 1.00 46.00 222 CYS A O 1
ATOM 1760 N N . LEU A 1 223 ? 2.822 -6.411 28.797 1.00 46.78 223 LEU A N 1
ATOM 1761 C CA . LEU A 1 223 ? 2.839 -7.619 29.620 1.00 46.78 223 LEU A CA 1
ATOM 1762 C C . LEU A 1 223 ? 2.877 -7.261 31.107 1.00 46.78 223 LEU A C 1
ATOM 1764 O O . LEU A 1 223 ? 1.989 -7.700 31.834 1.00 46.78 223 LEU A O 1
ATOM 1768 N N . ASP A 1 224 ? 3.784 -6.378 31.528 1.00 49.44 224 ASP A N 1
ATOM 1769 C CA . ASP A 1 224 ? 3.882 -5.911 32.916 1.00 49.44 224 ASP A CA 1
ATOM 1770 C C . ASP A 1 224 ? 2.594 -5.238 33.397 1.00 49.44 224 ASP A C 1
ATOM 1772 O O . ASP A 1 224 ? 2.114 -5.504 34.500 1.00 49.44 224 ASP A O 1
ATOM 1776 N N . LYS A 1 225 ? 1.969 -4.403 32.556 1.00 47.16 225 LYS A N 1
ATOM 1777 C CA . LYS A 1 225 ? 0.680 -3.784 32.882 1.00 47.16 225 LYS A CA 1
ATOM 1778 C C . LYS A 1 225 ? -0.483 -4.784 32.865 1.00 47.16 225 LYS A C 1
ATOM 1780 O O . LYS A 1 225 ? -1.388 -4.667 33.684 1.00 47.16 225 LYS A O 1
ATOM 1785 N N . LEU A 1 226 ? -0.483 -5.791 31.983 1.00 48.75 226 LEU A N 1
ATOM 1786 C CA . LEU A 1 226 ? -1.450 -6.898 32.054 1.00 48.75 226 LEU A CA 1
ATOM 1787 C C . LEU A 1 226 ? -1.283 -7.660 33.368 1.00 48.75 226 LEU A C 1
ATOM 1789 O O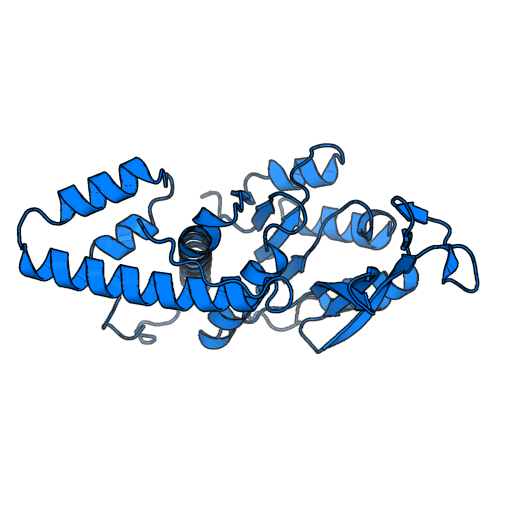 . LEU A 1 226 ? -2.266 -8.057 33.985 1.00 48.75 226 LEU A O 1
ATOM 1793 N N . GLU A 1 227 ? -0.048 -7.869 33.814 1.00 50.97 227 GLU A N 1
ATOM 1794 C CA . GLU A 1 227 ? 0.227 -8.533 35.079 1.00 50.97 227 GLU A CA 1
ATOM 1795 C C . GLU A 1 227 ? -0.129 -7.674 36.294 1.00 50.97 227 GLU A C 1
ATOM 1797 O O . GLU A 1 227 ? -0.600 -8.239 37.286 1.00 50.97 227 GLU A O 1
ATOM 1802 N N . SER A 1 228 ? 0.008 -6.347 36.194 1.00 51.81 228 SER A N 1
ATOM 1803 C CA . SER A 1 228 ? -0.317 -5.389 37.254 1.00 51.81 228 SER A CA 1
ATOM 1804 C C . SER A 1 228 ? -1.815 -5.069 37.372 1.00 51.81 228 SER A C 1
ATOM 1806 O O . SER A 1 228 ? -2.308 -4.993 38.494 1.00 51.81 228 SER A O 1
ATOM 1808 N N . CYS A 1 229 ? -2.567 -4.976 36.266 1.00 46.53 229 CYS A N 1
ATOM 1809 C CA . CYS A 1 229 ? -4.032 -4.805 36.271 1.00 46.53 229 CYS A CA 1
ATOM 1810 C C . CYS A 1 229 ? -4.775 -6.040 36.807 1.00 46.53 229 CYS A C 1
ATOM 1812 O O . CYS A 1 229 ? -5.925 -5.962 37.216 1.00 46.53 229 CYS A O 1
ATOM 1814 N N . LEU A 1 230 ? -4.136 -7.209 36.801 1.00 51.41 230 LEU A N 1
ATOM 1815 C CA . LEU A 1 230 ? -4.751 -8.481 37.192 1.00 51.41 230 LEU A CA 1
ATOM 1816 C C . LEU A 1 230 ? -4.437 -8.874 38.645 1.00 51.41 230 LEU A C 1
ATOM 1818 O O . LEU A 1 230 ? -4.476 -10.062 38.977 1.00 51.41 230 LEU A O 1
ATOM 1822 N N . LYS A 1 231 ? -4.104 -7.893 39.496 1.00 49.72 231 LYS A N 1
ATOM 1823 C CA . LYS A 1 231 ? -3.675 -8.112 40.886 1.00 49.72 231 LYS A CA 1
ATOM 1824 C C . LYS A 1 231 ? -4.775 -8.611 41.833 1.00 49.72 231 LYS A C 1
ATOM 1826 O O . LYS A 1 231 ? -4.423 -9.172 42.862 1.00 49.72 231 LYS A O 1
ATOM 1831 N N . GLU A 1 232 ? -6.059 -8.526 41.480 1.00 52.50 232 GLU A N 1
ATOM 1832 C CA . GLU A 1 232 ? -7.141 -8.846 42.434 1.00 52.50 232 GLU A CA 1
ATOM 1833 C C . GLU A 1 232 ? -7.881 -10.175 42.190 1.00 52.50 232 GLU A C 1
ATOM 1835 O O . GLU A 1 232 ? -8.542 -10.671 43.096 1.00 52.50 232 GLU A O 1
ATOM 1840 N N . ASP A 1 233 ? -7.738 -10.834 41.028 1.00 57.72 233 ASP A N 1
ATOM 1841 C CA . ASP A 1 233 ? -8.438 -12.109 40.777 1.00 57.72 233 ASP A CA 1
ATOM 1842 C C . ASP A 1 233 ? -7.651 -13.076 39.865 1.00 57.72 233 ASP A C 1
ATOM 1844 O O . ASP A 1 233 ? -7.633 -12.975 38.629 1.00 57.72 233 ASP A O 1
ATOM 1848 N N . LYS A 1 234 ? -7.025 -14.087 40.489 1.00 52.78 234 LYS A N 1
ATOM 1849 C CA . LYS A 1 234 ? -6.261 -15.155 39.813 1.00 52.78 234 LYS A CA 1
ATOM 1850 C C . LYS A 1 234 ? -7.102 -15.938 38.792 1.00 52.78 234 LYS A C 1
ATOM 1852 O O . LYS A 1 234 ? -6.557 -16.401 37.784 1.00 52.78 234 LYS A O 1
ATOM 1857 N N . ARG A 1 235 ? -8.416 -16.094 39.007 1.00 47.28 235 ARG A N 1
ATOM 1858 C CA . ARG A 1 235 ? -9.317 -16.840 38.109 1.00 47.28 235 ARG A CA 1
ATOM 1859 C C . ARG A 1 235 ? -9.620 -16.017 36.860 1.00 47.28 235 ARG A C 1
ATOM 1861 O O . ARG A 1 235 ? -9.495 -16.529 35.743 1.00 47.28 235 ARG A O 1
ATOM 1868 N N . ARG A 1 236 ? -9.903 -14.724 37.034 1.00 46.84 236 ARG A N 1
ATOM 1869 C CA . ARG A 1 236 ? -10.105 -13.767 35.934 1.00 46.84 236 ARG A CA 1
ATOM 1870 C C . ARG A 1 236 ? -8.833 -13.592 35.093 1.00 46.84 236 ARG A C 1
ATOM 1872 O O . ARG A 1 236 ? -8.920 -13.634 33.864 1.00 46.84 236 ARG A O 1
ATOM 1879 N N . LYS A 1 237 ? -7.646 -13.550 35.726 1.00 49.12 237 LYS A N 1
ATOM 1880 C CA . LYS A 1 237 ? -6.320 -13.547 35.059 1.00 49.12 237 LYS A CA 1
ATOM 1881 C C . LYS A 1 237 ? -6.139 -14.745 34.125 1.00 49.12 237 LYS A C 1
ATOM 1883 O O . LYS A 1 237 ? -5.715 -14.588 32.980 1.00 49.12 237 LYS A O 1
ATOM 1888 N N . ARG A 1 238 ? -6.504 -15.947 34.582 1.00 51.72 238 ARG A N 1
ATOM 1889 C CA . ARG A 1 238 ? -6.359 -17.192 33.808 1.00 51.72 238 ARG A CA 1
ATOM 1890 C C . ARG A 1 238 ? -7.309 -17.248 32.611 1.00 51.72 238 ARG A C 1
ATOM 1892 O O . ARG A 1 238 ? -6.895 -17.666 31.533 1.00 51.72 238 ARG A O 1
ATOM 1899 N N . ILE A 1 239 ? -8.558 -16.812 32.788 1.00 49.69 239 ILE A N 1
ATOM 1900 C CA . ILE A 1 239 ? -9.571 -16.780 31.721 1.00 49.69 239 ILE A CA 1
ATOM 1901 C C . ILE A 1 239 ? -9.194 -15.751 30.653 1.00 49.69 239 ILE A C 1
ATOM 1903 O O . ILE A 1 239 ? -9.229 -16.068 29.467 1.00 49.69 239 ILE A O 1
ATOM 1907 N N . LEU A 1 240 ? -8.772 -14.549 31.053 1.00 48.34 240 LEU A N 1
ATOM 1908 C CA . LEU A 1 240 ? -8.374 -13.496 30.119 1.00 48.34 240 LEU A CA 1
ATOM 1909 C C . LEU A 1 240 ? -7.085 -13.841 29.369 1.00 48.34 240 LEU A C 1
ATOM 1911 O O . LEU A 1 240 ? -7.066 -13.686 28.150 1.00 48.34 240 LEU A O 1
ATOM 1915 N N . LYS A 1 241 ? -6.062 -14.400 30.041 1.00 49.66 241 LYS A N 1
ATOM 1916 C CA . LYS A 1 241 ? -4.884 -14.959 29.351 1.00 49.66 241 LYS A CA 1
ATOM 1917 C C . LYS A 1 241 ? -5.329 -16.032 28.345 1.00 49.66 241 LYS A C 1
ATOM 1919 O O . LYS A 1 241 ? -4.975 -15.936 27.177 1.00 49.66 241 LYS A O 1
ATOM 1924 N N . LYS A 1 242 ? -6.182 -16.992 28.733 1.00 50.34 242 LYS A N 1
ATOM 1925 C CA . LYS A 1 242 ? -6.699 -18.028 27.812 1.00 50.34 242 LYS A CA 1
ATOM 1926 C C . LYS A 1 242 ? -7.459 -17.452 26.614 1.00 50.34 242 LYS A C 1
ATOM 1928 O O . LYS A 1 242 ? -7.244 -17.915 25.500 1.00 50.34 242 LYS A O 1
ATOM 1933 N N . LEU A 1 243 ? -8.332 -16.464 26.810 1.00 47.72 243 LEU A N 1
ATOM 1934 C CA . LEU A 1 243 ? -9.102 -15.837 25.729 1.00 47.72 243 LEU A CA 1
ATOM 1935 C C . LEU A 1 243 ? -8.212 -15.010 24.798 1.00 47.72 243 LEU A C 1
ATOM 1937 O O . LEU A 1 243 ? -8.361 -15.107 23.580 1.00 47.72 243 LEU A O 1
ATOM 1941 N N . PHE A 1 244 ? -7.267 -14.250 25.358 1.00 54.25 244 PHE A N 1
ATOM 1942 C CA . PHE A 1 244 ? -6.260 -13.523 24.591 1.00 54.25 244 PHE A CA 1
ATOM 1943 C C . PHE A 1 244 ? -5.427 -14.488 23.751 1.00 54.25 244 PHE A C 1
ATOM 1945 O O . PHE A 1 244 ? -5.387 -14.335 22.537 1.00 54.25 244 PHE A O 1
ATOM 1952 N N . PHE A 1 245 ? -4.851 -15.530 24.361 1.00 51.88 245 PHE A N 1
ATOM 1953 C CA . PHE A 1 245 ? -4.063 -16.532 23.644 1.00 51.88 245 PHE A CA 1
ATOM 1954 C C . PHE A 1 245 ? -4.899 -17.306 22.623 1.00 51.88 245 PHE A C 1
ATOM 1956 O O . PHE A 1 245 ? -4.411 -17.567 21.531 1.00 51.88 245 PHE A O 1
ATOM 1963 N N . LYS A 1 246 ? -6.173 -17.613 22.904 1.00 53.44 246 LYS A N 1
ATOM 1964 C CA . LYS A 1 246 ? -7.075 -18.255 21.933 1.00 53.44 246 LYS A CA 1
ATOM 1965 C C . LYS A 1 246 ? -7.315 -17.360 20.715 1.00 53.44 246 LYS A C 1
ATOM 1967 O O . LYS A 1 246 ? -7.168 -17.825 19.588 1.00 53.44 246 LYS A O 1
ATOM 1972 N N . LYS A 1 247 ? -7.638 -16.077 20.922 1.00 52.47 247 LYS A N 1
ATOM 1973 C CA . LYS A 1 247 ? -7.842 -15.112 19.828 1.00 52.47 247 LYS A CA 1
ATOM 1974 C C . LYS A 1 247 ? -6.538 -14.838 19.073 1.00 52.47 247 LYS A C 1
ATOM 1976 O O . LYS A 1 247 ? -6.537 -14.861 17.846 1.00 52.47 247 LYS A O 1
ATOM 1981 N N . TYR A 1 248 ? -5.436 -14.644 19.796 1.00 53.78 248 TYR A N 1
ATOM 1982 C CA . TYR A 1 248 ? -4.100 -14.445 19.240 1.00 53.78 248 TYR A CA 1
ATOM 1983 C C . TYR A 1 248 ? -3.681 -15.636 18.379 1.00 53.78 248 TYR A C 1
ATOM 1985 O O . TYR A 1 248 ? -3.301 -15.439 17.232 1.00 53.78 248 TYR A O 1
ATOM 1993 N N . ASN A 1 249 ? -3.819 -16.866 18.882 1.00 52.75 249 ASN A N 1
ATOM 1994 C CA . ASN A 1 249 ? -3.454 -18.076 18.148 1.00 52.75 249 ASN A CA 1
ATOM 1995 C C . ASN A 1 249 ? -4.346 -18.298 16.925 1.00 52.75 249 ASN A C 1
ATOM 1997 O O . ASN A 1 249 ? -3.823 -18.637 15.869 1.00 52.75 249 ASN A O 1
ATOM 2001 N N . SER A 1 250 ? -5.653 -18.036 17.028 1.00 59.16 250 SER A N 1
ATOM 2002 C CA . SER A 1 250 ? -6.567 -18.091 15.879 1.00 59.16 250 SER A CA 1
ATOM 2003 C C . SER A 1 250 ? -6.154 -17.098 14.787 1.00 59.16 250 SER A C 1
ATOM 2005 O O . SER A 1 250 ? -5.952 -17.489 13.641 1.00 59.16 250 SER A O 1
ATOM 2007 N N . MET A 1 251 ? -5.951 -15.823 15.140 1.00 55.00 251 MET A N 1
ATOM 2008 C CA . MET A 1 251 ? -5.511 -14.793 14.189 1.00 55.00 251 MET A CA 1
ATOM 2009 C C . MET A 1 251 ? -4.115 -15.085 13.634 1.00 55.00 251 MET A C 1
ATOM 2011 O O . MET A 1 251 ? -3.850 -14.849 12.458 1.00 55.00 251 MET A O 1
ATOM 2015 N N . ARG A 1 252 ? -3.210 -15.612 14.463 1.00 56.06 252 ARG A N 1
ATOM 2016 C CA . ARG A 1 252 ? -1.855 -15.983 14.060 1.00 56.06 252 ARG A CA 1
ATOM 2017 C C . ARG A 1 252 ? -1.868 -17.126 13.052 1.00 56.06 252 ARG A C 1
ATOM 2019 O O . ARG A 1 252 ? -1.171 -17.030 12.050 1.00 56.06 252 ARG A O 1
ATOM 2026 N N . GLN A 1 253 ? -2.654 -18.177 13.285 1.00 58.47 253 GLN A N 1
ATOM 2027 C CA . GLN A 1 253 ? -2.797 -19.289 12.340 1.00 58.47 253 GLN A CA 1
ATOM 2028 C C . GLN A 1 253 ? -3.391 -18.830 11.005 1.00 58.47 253 GLN A C 1
ATOM 2030 O O . GLN A 1 253 ? -2.917 -19.254 9.953 1.00 58.47 253 GLN A O 1
ATOM 2035 N N . GLU A 1 254 ? -4.371 -17.924 11.030 1.00 54.97 254 GLU A N 1
ATOM 2036 C CA . GLU A 1 254 ? -4.903 -17.314 9.811 1.00 54.97 254 GLU A CA 1
ATOM 2037 C C . GLU A 1 254 ? -3.825 -16.505 9.078 1.00 54.97 254 GLU A C 1
ATOM 2039 O O . GLU A 1 254 ? -3.562 -16.768 7.909 1.00 54.97 254 GLU A O 1
ATOM 2044 N N . LEU A 1 255 ? -3.132 -15.580 9.753 1.00 50.00 255 LEU A N 1
ATOM 2045 C CA . LEU A 1 255 ? -2.096 -14.747 9.126 1.00 50.00 255 LEU A CA 1
ATOM 2046 C C . LEU A 1 255 ? -0.912 -15.569 8.589 1.00 50.00 255 LEU A C 1
ATOM 2048 O O . LEU A 1 255 ? -0.413 -15.274 7.505 1.00 50.00 255 LEU A O 1
ATOM 2052 N N . ILE A 1 256 ? -0.493 -16.625 9.296 1.00 52.53 256 ILE A N 1
ATOM 2053 C CA . ILE A 1 256 ? 0.511 -17.583 8.803 1.00 52.53 256 ILE A CA 1
ATOM 2054 C C . ILE A 1 256 ? -0.023 -18.323 7.569 1.00 52.53 256 ILE A C 1
ATOM 2056 O O . ILE A 1 256 ? 0.705 -18.504 6.596 1.00 52.53 256 ILE A O 1
ATOM 2060 N N . GLY A 1 257 ? -1.302 -18.705 7.573 1.00 46.47 257 GLY A N 1
ATOM 2061 C CA . GLY A 1 257 ? -1.951 -19.380 6.455 1.00 46.47 257 GLY A CA 1
ATOM 2062 C C . GLY A 1 257 ? -2.032 -18.547 5.174 1.00 46.47 257 GLY A C 1
ATOM 2063 O O . GLY A 1 257 ? -1.927 -19.116 4.091 1.00 46.47 257 GLY A O 1
ATOM 2064 N N . TYR A 1 258 ? -2.169 -17.225 5.294 1.00 39.88 258 TYR A N 1
ATOM 2065 C CA . TYR A 1 258 ? -2.174 -16.286 4.166 1.00 39.88 258 TYR A CA 1
ATOM 2066 C C . TYR A 1 258 ? -0.761 -15.926 3.657 1.00 39.88 258 TYR A C 1
ATOM 2068 O O . TYR A 1 258 ? -0.630 -15.418 2.546 1.00 39.88 258 TYR A O 1
ATOM 2076 N N . GLY A 1 259 ? 0.292 -16.176 4.446 1.00 41.03 259 GLY A N 1
ATOM 2077 C CA . GLY A 1 259 ? 1.683 -15.789 4.168 1.00 41.03 259 GLY A CA 1
ATOM 2078 C C . GLY A 1 259 ? 2.607 -16.915 3.687 1.00 41.03 259 GLY A C 1
ATOM 2079 O O . GLY A 1 259 ? 3.817 -16.812 3.878 1.00 41.03 259 GLY A O 1
ATOM 2080 N N . GLY A 1 260 ? 2.067 -17.982 3.088 1.00 37.00 260 GLY A N 1
ATOM 2081 C CA . GLY A 1 260 ? 2.870 -19.046 2.474 1.00 37.00 260 GLY A CA 1
ATOM 2082 C C . GLY A 1 260 ? 2.634 -20.433 3.063 1.00 37.00 260 GLY A C 1
ATOM 2083 O O . GLY A 1 260 ? 3.537 -21.039 3.629 1.00 37.00 260 GLY A O 1
ATOM 2084 N N . ARG A 1 261 ? 1.441 -20.998 2.856 1.00 36.09 261 ARG A N 1
ATOM 2085 C CA . ARG A 1 261 ? 1.245 -22.453 2.931 1.00 36.09 261 ARG A CA 1
ATOM 2086 C C . ARG A 1 261 ? 1.534 -23.090 1.575 1.00 36.09 261 ARG A C 1
ATOM 2088 O O . ARG A 1 261 ? 0.615 -23.436 0.844 1.00 36.09 261 ARG A O 1
ATOM 2095 N N . ARG A 1 262 ? 2.821 -23.193 1.238 1.00 35.81 262 ARG A N 1
ATOM 2096 C CA . ARG A 1 262 ? 3.401 -24.240 0.373 1.00 35.81 262 ARG A CA 1
ATOM 2097 C C . ARG A 1 262 ? 4.902 -24.007 0.217 1.00 35.81 262 ARG A C 1
ATOM 2099 O O . ARG A 1 262 ? 5.372 -23.741 -0.876 1.00 35.81 262 ARG A O 1
ATOM 2106 N N . LEU A 1 263 ? 5.655 -24.071 1.308 1.00 31.78 263 LEU A N 1
ATOM 2107 C CA . LEU A 1 263 ? 7.101 -24.303 1.283 1.00 31.78 263 LEU A CA 1
ATOM 2108 C C . LEU A 1 263 ? 7.475 -24.831 2.673 1.00 31.78 263 LEU A C 1
ATOM 2110 O O . LEU A 1 263 ? 7.291 -24.126 3.659 1.00 31.78 263 LEU A O 1
ATOM 2114 N N . TRP A 1 264 ? 7.966 -26.071 2.691 1.00 29.27 264 TRP A N 1
ATOM 2115 C CA . TRP A 1 264 ? 8.414 -26.875 3.834 1.00 29.27 264 TRP A CA 1
ATOM 2116 C C . TRP A 1 264 ? 7.325 -27.624 4.610 1.00 29.27 264 TRP A C 1
ATOM 2118 O O . TRP A 1 264 ? 6.704 -27.123 5.543 1.00 29.27 264 TRP A O 1
ATOM 2128 N N . GLY A 1 265 ? 7.138 -28.884 4.198 1.00 31.55 265 GLY A N 1
ATOM 2129 C CA . GLY A 1 265 ? 6.900 -29.954 5.156 1.00 31.55 265 GLY A CA 1
ATOM 2130 C C . GLY A 1 265 ? 8.105 -30.077 6.091 1.00 31.55 265 GLY A C 1
ATOM 2131 O O . GLY A 1 265 ? 9.231 -29.753 5.715 1.00 31.55 265 GLY A O 1
ATOM 2132 N N . GLY A 1 266 ? 7.832 -30.496 7.316 1.00 27.95 266 GLY A N 1
ATOM 2133 C CA . GLY A 1 266 ? 8.815 -30.618 8.379 1.00 27.95 266 GLY A CA 1
ATOM 2134 C C . GLY A 1 266 ? 8.140 -30.328 9.705 1.00 27.95 266 GLY A C 1
ATOM 2135 O O . GLY A 1 266 ? 7.832 -29.179 10.016 1.00 27.95 266 GLY A O 1
ATOM 2136 N N . GLU A 1 267 ? 7.847 -31.394 10.437 1.00 36.56 267 GLU A N 1
ATOM 2137 C CA . GLU A 1 267 ? 7.430 -31.359 11.831 1.00 36.56 267 GLU A CA 1
ATOM 2138 C C . GLU A 1 267 ? 8.357 -30.447 12.642 1.00 36.56 267 GLU A C 1
ATOM 2140 O O . GLU A 1 267 ? 9.576 -30.464 12.488 1.00 36.56 267 GLU A O 1
ATOM 2145 N N . GLY A 1 268 ? 7.773 -29.620 13.503 1.00 28.31 268 GLY A N 1
ATOM 2146 C CA . GLY A 1 268 ? 8.540 -28.682 14.307 1.00 28.31 268 GLY A CA 1
ATOM 2147 C C . GLY A 1 268 ? 7.638 -27.874 15.218 1.00 28.31 268 GLY A C 1
ATOM 2148 O O . GLY A 1 268 ? 7.295 -26.729 14.924 1.00 28.31 268 GLY A O 1
ATOM 2149 N N . ASN A 1 269 ? 7.234 -28.495 16.326 1.00 37.41 269 ASN A N 1
ATOM 2150 C CA . ASN A 1 269 ? 6.773 -27.793 17.518 1.00 37.41 269 ASN A CA 1
ATOM 2151 C C . ASN A 1 269 ? 7.730 -26.642 17.832 1.00 37.41 269 ASN A C 1
ATOM 2153 O O . ASN A 1 269 ? 8.892 -26.909 18.098 1.00 37.41 269 ASN A O 1
ATOM 2157 N N . LEU A 1 270 ? 7.261 -25.395 17.871 1.00 30.62 270 LEU A N 1
ATOM 2158 C CA . LEU A 1 270 ? 8.011 -24.320 18.526 1.00 30.62 270 LEU A CA 1
ATOM 2159 C C . LEU A 1 270 ? 7.051 -23.230 19.034 1.00 30.62 270 LEU A C 1
ATOM 2161 O O . LEU A 1 270 ? 6.789 -22.225 18.373 1.00 30.62 270 LEU A O 1
ATOM 2165 N N . PHE A 1 271 ? 6.487 -23.495 20.215 1.00 26.44 271 PHE A N 1
ATOM 2166 C CA . PHE A 1 271 ? 6.092 -22.489 21.203 1.00 26.44 271 PHE A CA 1
ATOM 2167 C C . PHE A 1 271 ? 6.694 -22.899 22.541 1.00 26.44 271 PHE A C 1
ATOM 2169 O O . PHE A 1 271 ? 6.091 -23.685 23.267 1.00 26.44 271 PHE A O 1
ATOM 2176 N N . TYR A 1 272 ? 7.872 -22.359 22.830 1.00 32.97 272 TYR A N 1
ATOM 2177 C CA . TYR A 1 272 ? 8.217 -21.862 24.156 1.00 32.97 272 TYR A CA 1
ATOM 2178 C C . TYR A 1 272 ? 8.681 -20.420 23.980 1.00 32.97 272 TYR A C 1
ATOM 2180 O O . TYR A 1 272 ? 9.367 -20.156 22.964 1.00 32.97 272 TYR A O 1
#

Radius of gyration: 20.51 Å; Cα contacts (8 Å, |Δi|>4): 355; chains: 1; bounding box: 44×54×68 Å

Foldseek 3Di:
DPQAQQEEEEEEDPLQQPLVLVVVLCVVCVVVVAAEWFWAKDFDDDPNHTQAIWIATPVGDIFGQWGFQVPDPDGAPDDDVRIHGDQVRCCVRGVVRQDDDPDPRQHEYEEHEPEDSNVVHVVSVVVLQVCLDPPHPHRYYYYYYPDDDDPSSVCQVPRSSYDYDYRGNVCSLLSSLQVSVSVVVSVCVVCVDPPDPDDPPPPDDDCLSVLSPDPPDDPVVSVVVLVVSCVPDPVVSVVVVVVCCVSSVVVSVSSVVVSDPPDDDDDDDDDD